Protein AF-A0A855XBL1-F1 (afdb_monomer)

Secondary structure (DSSP, 8-state):
--HHHHHHHHHHTT-HHHHHHHHHTTS-TTTEEEEEEEEEEE-SPPP--TTSPPPPTTEEEEEPPGGGHHHHHHHHT--HHHHHHHHHTT-EEEEEEETTEEEEEEEEEES-EEEGGGTEEE---TTSEEEEEEEE-GGGTTSSHHHHHHHHHHHHHHHTT---EEEEEETT-HHHHHHHHHTT-EEEEEEEEEEETTEEEEEEEETTT--EEEEEESS--SSS-B-

Mean predicted aligned error: 6.12 Å

pLDDT: mean 91.47, std 10.13, range [53.94, 98.69]

Organism: NCBI:txid2072418

Foldseek 3Di:
DDLVVVLVVCVVVVVVVVNLVSVCVPDDVQAKDKFKKFKWKDQAQQDPDVPQDADDPPKDKDWDDLVCLVLVCVQLVHDSVVVVVCVVVVKIKIAIDHVNRGFKIKIKDAAWFQEVVQRDTRGHHRLEIEIDPIGGRPVCPPVCRVLNNVSVVRVVSVVVPRRMYMYMGTPPPVVVVVRSVVSVIDGFWMWIWIRHNQKIKIWIAGPVVRDIDIDIDNDRDPPGHYD

InterPro domains:
  IPR000182 GNAT domain [PF00583] (130-185)
  IPR016181 Acyl-CoA N-acyltransferase [SSF55729] (43-193)

Nearest PDB structures (foldseek):
  7wx6-assembly1_A  TM=7.551E-01  e=5.864E-08  Legionella pneumophila
  7wx7-assembly1_A  TM=7.544E-01  e=2.999E-07  Legionella pneumophila
  6wqc-assembly1_A  TM=6.214E-01  e=8.428E-08  Legionella hackeliae
  6wqb-assembly1_A  TM=6.098E-01  e=9.511E-08  Legionella hackeliae
  1sqh-assembly1_A  TM=6.865E-01  e=2.205E-06  Drosophila melanogaster

Solvent-accessible surface area (backbone atoms only — not comparable to full-atom values): 12582 Å² total; per-residue (Å²): 131,59,75,67,57,54,47,56,52,27,62,76,68,70,36,61,72,57,42,55,51,62,48,34,76,73,44,60,61,52,48,34,32,78,48,48,31,32,36,31,40,26,72,64,57,56,74,80,50,92,85,64,67,75,73,57,89,71,41,46,76,46,74,59,55,84,87,43,38,66,60,52,21,64,68,71,71,49,62,48,67,60,48,50,52,41,44,76,71,69,30,46,44,33,30,34,23,47,85,86,39,69,43,29,40,34,33,36,39,64,32,54,38,28,37,60,92,52,66,37,75,51,86,48,53,68,52,25,36,41,46,40,83,71,47,60,32,80,92,55,59,93,70,54,55,67,63,48,46,51,49,53,48,33,49,52,40,43,76,71,62,33,58,34,44,35,36,76,44,52,74,84,45,57,74,57,68,61,46,43,52,79,55,62,31,43,77,44,31,44,36,39,24,39,28,51,75,46,42,33,39,23,38,40,33,34,66,83,77,69,48,75,46,78,48,76,48,71,70,79,77,88,90,52,56,77,87

Sequence (227 aa):
MGALGRFISHVRQGRFDLIGKAISERVPWWLFHKGKAFIYVLNRPTSPDASTPPLPAPYHCRAATREEMPACSRITGLDVTEYHRRFEAGDVCYGVFANNRPVNINWVHSGSCYIRGMGYSLVSAAVDKYIYGIMTDPAERGKGLYKRCLVNLAHHFFAAGAERLIQMVEDGNTPVLNTLPQLGYVKTQEIRHVTVLGIKRTRATDLTTHVDSVRWFIKLPKDRFVI

Structure (mmCIF, N/CA/C/O backbone):
data_AF-A0A855XBL1-F1
#
_entry.id   AF-A0A855XBL1-F1
#
loop_
_atom_site.group_PDB
_atom_site.id
_atom_site.type_symbol
_atom_site.label_atom_id
_atom_site.label_alt_id
_atom_site.label_comp_id
_atom_site.label_asym_id
_atom_site.label_entity_id
_atom_site.label_seq_id
_atom_site.pdbx_PDB_ins_code
_atom_site.Cartn_x
_atom_site.Cartn_y
_atom_site.Cartn_z
_atom_site.occupancy
_atom_site.B_iso_or_equiv
_atom_site.auth_seq_id
_atom_site.auth_comp_id
_atom_site.auth_asym_id
_atom_site.auth_atom_id
_atom_site.pdbx_PDB_model_num
ATOM 1 N N . MET A 1 1 ? -21.437 -8.123 -24.909 1.00 53.94 1 MET A N 1
ATOM 2 C CA . MET A 1 1 ? -20.449 -8.137 -26.017 1.00 53.94 1 MET A CA 1
ATOM 3 C C . MET A 1 1 ? -19.244 -8.970 -25.592 1.00 53.94 1 MET A C 1
ATOM 5 O O . MET A 1 1 ? -18.621 -8.642 -24.587 1.00 53.94 1 MET A O 1
ATOM 9 N N . GLY A 1 2 ? -18.945 -10.072 -26.289 1.00 72.31 2 GLY A N 1
ATOM 10 C CA . GLY A 1 2 ? -17.800 -10.931 -25.957 1.00 72.31 2 GLY A CA 1
ATOM 11 C C . GLY A 1 2 ? -16.461 -10.205 -26.125 1.00 72.31 2 GLY A C 1
ATOM 12 O O . GLY A 1 2 ? -16.360 -9.218 -26.852 1.00 72.31 2 GLY A O 1
ATOM 13 N N . ALA A 1 3 ? -15.407 -10.678 -25.460 1.00 59.81 3 ALA A N 1
ATOM 14 C CA . ALA A 1 3 ? -14.107 -10.002 -25.484 1.00 59.81 3 ALA A CA 1
ATOM 15 C C . ALA A 1 3 ? -13.420 -9.986 -26.872 1.00 59.81 3 ALA A C 1
ATOM 17 O O . ALA A 1 3 ? -12.602 -9.106 -27.122 1.00 59.81 3 ALA A O 1
ATOM 18 N N . LEU A 1 4 ? -13.832 -10.845 -27.815 1.00 66.44 4 LEU A N 1
ATOM 19 C CA . LEU A 1 4 ? -13.449 -10.727 -29.231 1.00 66.44 4 LEU A CA 1
ATOM 20 C C . LEU A 1 4 ? -14.040 -9.464 -29.894 1.00 66.44 4 LEU A C 1
ATOM 22 O O . LEU A 1 4 ? -13.362 -8.786 -30.659 1.00 66.44 4 LEU A O 1
ATOM 26 N N . GLY A 1 5 ? -15.273 -9.088 -29.535 1.00 73.62 5 GLY A N 1
ATOM 27 C CA . GLY A 1 5 ? -15.922 -7.876 -30.046 1.00 73.62 5 GLY A CA 1
ATOM 28 C C . GLY A 1 5 ? -15.242 -6.591 -29.566 1.00 73.62 5 GLY A C 1
ATOM 29 O O . GLY A 1 5 ? -15.089 -5.648 -30.338 1.00 73.62 5 GLY A O 1
ATOM 30 N N . ARG A 1 6 ? -14.748 -6.576 -28.319 1.00 73.31 6 ARG A N 1
ATOM 31 C CA . ARG A 1 6 ? -13.960 -5.452 -27.779 1.00 73.31 6 ARG A CA 1
ATOM 32 C C . ARG A 1 6 ? -12.611 -5.307 -28.485 1.00 73.31 6 ARG A C 1
ATOM 34 O O . ARG A 1 6 ? -12.247 -4.199 -28.862 1.00 73.31 6 ARG A O 1
ATOM 41 N N . PHE A 1 7 ? -11.916 -6.418 -28.740 1.00 70.06 7 PHE A N 1
ATOM 42 C CA . PHE A 1 7 ? -10.659 -6.418 -29.494 1.00 70.06 7 PHE A CA 1
ATOM 43 C C . PHE A 1 7 ? -10.829 -5.814 -30.897 1.00 70.06 7 PHE A C 1
ATOM 45 O O . PHE A 1 7 ? -10.123 -4.872 -31.248 1.00 70.06 7 PHE A O 1
ATOM 52 N N . ILE A 1 8 ? -11.819 -6.286 -31.665 1.00 72.06 8 ILE A N 1
ATOM 53 C CA . ILE A 1 8 ? -12.091 -5.784 -33.024 1.00 72.06 8 ILE A CA 1
ATOM 54 C C . ILE A 1 8 ? -12.465 -4.294 -32.997 1.00 72.06 8 ILE A C 1
ATOM 56 O O . ILE A 1 8 ? -12.015 -3.525 -33.848 1.00 72.06 8 ILE A O 1
ATOM 60 N N . SER A 1 9 ? -13.239 -3.863 -31.996 1.00 75.94 9 SER A N 1
ATOM 61 C CA . SER A 1 9 ? -13.576 -2.449 -31.808 1.00 75.94 9 SER A CA 1
ATOM 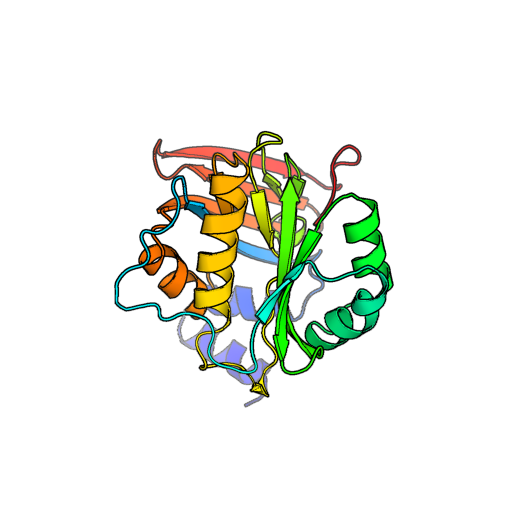62 C C . SER A 1 9 ? -12.340 -1.581 -31.555 1.00 75.94 9 SER A C 1
ATOM 64 O O . SER A 1 9 ? -12.256 -0.485 -32.103 1.00 75.94 9 SER A O 1
ATOM 66 N N . HIS A 1 10 ? -11.379 -2.041 -30.749 1.00 70.38 10 HIS A N 1
ATOM 67 C CA . HIS A 1 10 ? -10.162 -1.276 -30.455 1.00 70.38 10 HIS A CA 1
ATOM 68 C C . HIS A 1 10 ? -9.202 -1.210 -31.647 1.00 70.38 10 HIS A C 1
ATOM 70 O O . HIS A 1 10 ? -8.632 -0.147 -31.889 1.00 70.38 10 HIS A O 1
ATOM 76 N N . VAL A 1 11 ? -9.092 -2.289 -32.435 1.00 72.44 11 VAL A N 1
ATOM 77 C CA . VAL A 1 11 ? -8.340 -2.300 -33.708 1.00 72.44 11 VAL A CA 1
ATOM 78 C C . VAL A 1 11 ? -8.908 -1.266 -34.674 1.00 72.44 11 VAL A C 1
ATOM 80 O O . VAL A 1 11 ? -8.166 -0.436 -35.190 1.00 72.44 11 VAL A O 1
ATOM 83 N N . ARG A 1 12 ? -10.233 -1.255 -34.866 1.00 77.12 12 ARG A N 1
ATOM 84 C CA . ARG A 1 12 ? -10.901 -0.296 -35.762 1.00 77.12 12 ARG A CA 1
ATOM 85 C C . ARG A 1 12 ? -10.758 1.162 -35.320 1.00 77.12 12 ARG A C 1
ATOM 87 O O . ARG A 1 12 ? -10.811 2.048 -36.160 1.00 77.12 12 ARG A O 1
ATOM 94 N N . GLN A 1 13 ? -10.574 1.409 -34.025 1.00 81.19 13 GLN A N 1
ATOM 95 C CA . GLN A 1 13 ? -10.406 2.750 -33.455 1.00 81.19 13 GLN A CA 1
ATOM 96 C C . GLN A 1 13 ? -8.933 3.183 -33.337 1.00 81.19 13 GLN A C 1
ATOM 98 O O . GLN A 1 13 ? -8.666 4.237 -32.766 1.00 81.19 13 GLN A O 1
ATOM 103 N N . GLY A 1 14 ? -7.969 2.373 -33.797 1.00 75.44 14 GLY A N 1
ATOM 104 C CA . GLY A 1 14 ? -6.538 2.675 -33.654 1.00 75.44 14 GLY A CA 1
ATOM 105 C C . GLY A 1 14 ? -6.043 2.702 -32.200 1.00 75.44 14 GLY A C 1
ATOM 106 O O . GLY A 1 14 ? -4.984 3.256 -31.911 1.00 75.44 14 GLY A O 1
ATOM 107 N N . ARG A 1 15 ? -6.791 2.105 -31.261 1.00 74.38 15 ARG A N 1
ATOM 108 C CA . ARG A 1 15 ? -6.481 2.094 -29.820 1.00 74.38 15 ARG A CA 1
ATOM 109 C C . ARG A 1 15 ? -5.588 0.912 -29.452 1.00 74.38 15 ARG A C 1
ATOM 111 O O . ARG A 1 15 ? -5.995 -0.013 -28.743 1.00 74.38 15 ARG A O 1
ATOM 118 N N . PHE A 1 16 ? -4.365 0.915 -29.981 1.00 72.62 16 PHE A N 1
ATOM 119 C CA . PHE A 1 16 ? -3.385 -0.161 -29.776 1.00 72.62 16 PHE A CA 1
ATOM 120 C C . PHE A 1 16 ? -2.970 -0.345 -28.308 1.00 72.62 16 PHE A C 1
ATOM 122 O O . PHE A 1 16 ? -2.616 -1.449 -27.892 1.00 72.62 16 PHE A O 1
ATOM 129 N N . ASP A 1 17 ? -3.090 0.706 -27.498 1.00 67.75 17 ASP A N 1
ATOM 130 C CA . ASP A 1 17 ? -2.927 0.671 -26.045 1.00 67.75 17 ASP A CA 1
ATOM 131 C C . ASP A 1 17 ? -3.927 -0.284 -25.368 1.00 67.75 17 ASP A C 1
ATOM 133 O O . ASP A 1 17 ? -3.546 -1.076 -24.500 1.00 67.75 17 ASP A O 1
ATOM 137 N N . LEU A 1 18 ? -5.189 -0.273 -25.810 1.00 67.81 18 LEU A N 1
ATOM 138 C CA . LEU A 1 18 ? -6.239 -1.140 -25.271 1.00 67.81 18 LEU A CA 1
ATOM 139 C C . LEU A 1 18 ? -6.144 -2.582 -25.771 1.00 67.81 18 LEU A C 1
ATOM 141 O O . LEU A 1 18 ? -6.507 -3.509 -25.045 1.00 67.81 18 LEU A O 1
ATOM 145 N N . ILE A 1 19 ? -5.621 -2.786 -26.981 1.00 68.62 19 ILE A N 1
ATOM 146 C CA . ILE A 1 19 ? -5.347 -4.124 -27.520 1.00 68.62 19 ILE A CA 1
ATOM 147 C C . ILE A 1 19 ? -4.299 -4.838 -26.665 1.00 68.62 19 ILE A C 1
ATOM 149 O O . ILE A 1 19 ? -4.513 -5.982 -26.259 1.00 68.62 19 ILE A O 1
ATOM 153 N N . GLY A 1 20 ? -3.200 -4.150 -26.340 1.00 66.50 20 GLY A N 1
ATOM 154 C CA . GLY A 1 20 ? -2.157 -4.698 -25.473 1.00 66.50 20 GLY A CA 1
ATOM 155 C C . GLY A 1 20 ? -2.699 -5.101 -24.101 1.00 66.50 20 GLY A C 1
ATOM 156 O O . GLY A 1 20 ? -2.377 -6.181 -23.607 1.00 66.50 20 GLY A O 1
ATOM 157 N N . LYS A 1 21 ? -3.592 -4.283 -23.527 1.00 67.94 21 LYS A N 1
ATOM 158 C CA . LYS A 1 21 ? -4.259 -4.594 -22.256 1.00 67.94 21 LYS A CA 1
ATOM 159 C C . LYS A 1 21 ? -5.137 -5.848 -22.362 1.00 67.94 21 LYS A C 1
ATOM 161 O O . LYS A 1 21 ? -4.955 -6.780 -21.584 1.00 67.94 21 LYS A O 1
ATOM 166 N N . ALA A 1 22 ? -6.017 -5.917 -23.363 1.00 67.94 22 ALA A N 1
ATOM 167 C CA . ALA A 1 22 ? -6.930 -7.049 -23.556 1.00 67.94 22 ALA A CA 1
ATOM 168 C C . ALA A 1 22 ? -6.206 -8.380 -23.836 1.00 67.94 22 ALA A C 1
ATOM 170 O O . ALA A 1 22 ? -6.685 -9.440 -23.430 1.00 67.94 22 ALA A O 1
ATOM 171 N N . ILE A 1 23 ? -5.057 -8.340 -24.520 1.00 71.00 23 ILE A N 1
ATOM 172 C CA . ILE A 1 23 ? -4.192 -9.515 -24.688 1.00 71.00 23 ILE A CA 1
ATOM 173 C C . ILE A 1 23 ? -3.573 -9.891 -23.338 1.00 71.00 23 ILE A C 1
ATOM 175 O O . ILE A 1 23 ? -3.708 -11.039 -22.928 1.00 71.00 23 ILE A O 1
ATOM 179 N N . SER A 1 24 ? -2.971 -8.938 -22.615 1.00 66.06 24 SER A N 1
ATOM 180 C CA . SER A 1 24 ? -2.301 -9.204 -21.329 1.00 66.06 24 SER A CA 1
ATOM 181 C C . SER A 1 24 ? -3.210 -9.803 -20.247 1.00 66.06 24 SER A C 1
ATOM 183 O O . SER A 1 24 ? -2.727 -10.518 -19.380 1.00 66.06 24 SER A O 1
ATOM 185 N N . GLU A 1 25 ? -4.524 -9.569 -20.317 1.00 71.69 25 GLU A N 1
ATOM 186 C CA . GLU A 1 25 ? -5.516 -10.175 -19.414 1.00 71.69 25 GLU A CA 1
ATOM 187 C C . GLU A 1 25 ? -5.794 -11.661 -19.719 1.00 71.69 25 GLU A C 1
ATOM 189 O O . GLU A 1 25 ? -6.386 -12.362 -18.900 1.00 71.69 25 GLU A O 1
ATOM 194 N N . ARG A 1 26 ? -5.410 -12.149 -20.905 1.00 76.56 26 ARG A N 1
ATOM 195 C CA . ARG A 1 26 ? -5.735 -13.497 -21.407 1.00 76.56 26 ARG A CA 1
ATOM 196 C C . ARG A 1 26 ? -4.533 -14.408 -21.571 1.00 76.56 26 ARG A C 1
ATOM 198 O O . ARG A 1 26 ? -4.702 -15.624 -21.611 1.00 76.56 26 ARG A O 1
ATOM 205 N N . VAL A 1 27 ? -3.341 -13.842 -21.715 1.00 77.38 27 VAL A N 1
ATOM 206 C CA . VAL A 1 27 ? -2.108 -14.626 -21.703 1.00 77.38 27 VAL A CA 1
ATOM 207 C C . VAL A 1 27 ? -1.575 -14.744 -20.282 1.00 77.38 27 VAL A C 1
ATOM 209 O O . VAL A 1 27 ? -1.788 -13.850 -19.463 1.00 77.38 27 VAL A O 1
ATOM 212 N N . PRO A 1 28 ? -0.864 -15.840 -19.970 1.00 79.06 28 PRO A N 1
ATOM 213 C CA . PRO A 1 28 ? -0.174 -15.954 -18.700 1.00 79.06 28 PRO A CA 1
ATOM 214 C C . PRO A 1 28 ? 0.686 -14.715 -18.440 1.00 79.06 28 PRO A C 1
ATOM 216 O O . PRO A 1 28 ? 1.392 -14.245 -19.332 1.00 79.06 28 PRO A O 1
ATOM 219 N N . TRP A 1 29 ? 0.667 -14.218 -17.204 1.00 73.94 29 TRP A N 1
ATOM 220 C CA . TRP A 1 29 ? 1.394 -13.009 -16.796 1.00 73.94 29 TRP A CA 1
ATOM 221 C C . TRP A 1 29 ? 2.902 -13.055 -17.114 1.00 73.94 29 TRP A C 1
ATOM 223 O O . TRP A 1 29 ? 3.534 -12.016 -17.283 1.00 73.94 29 TRP A O 1
ATOM 233 N N . TRP A 1 30 ? 3.483 -14.257 -17.216 1.00 76.19 30 TRP A N 1
ATOM 234 C CA . TRP A 1 30 ? 4.881 -14.459 -17.595 1.00 76.19 30 TRP A CA 1
ATOM 235 C C . TRP A 1 30 ? 5.151 -14.213 -19.086 1.00 76.19 30 TRP A C 1
ATOM 237 O O . TRP A 1 30 ? 6.294 -13.948 -19.451 1.00 76.19 30 TRP A O 1
ATOM 247 N N . LEU A 1 31 ? 4.136 -14.296 -19.950 1.00 85.50 31 LEU A N 1
ATOM 248 C CA . LEU A 1 31 ? 4.291 -14.136 -21.393 1.00 85.50 31 LEU A CA 1
ATOM 249 C C . LEU A 1 31 ? 4.277 -12.655 -21.779 1.00 85.50 31 LEU A C 1
ATOM 251 O O . LEU A 1 31 ? 5.225 -12.187 -22.404 1.00 85.50 31 LEU A O 1
ATOM 255 N N . PHE A 1 32 ? 3.236 -11.926 -21.363 1.00 87.00 32 PHE A N 1
ATOM 256 C CA . PHE A 1 32 ? 3.113 -10.484 -21.566 1.00 87.00 32 PHE A CA 1
ATOM 257 C C . PHE A 1 32 ? 2.379 -9.833 -20.399 1.00 87.00 32 PHE A C 1
ATOM 259 O O . PHE A 1 32 ? 1.196 -10.082 -20.179 1.00 87.00 32 PHE A O 1
ATOM 266 N N . HIS A 1 33 ? 3.062 -8.939 -19.693 1.00 88.50 33 HIS A N 1
ATOM 267 C CA . HIS A 1 33 ? 2.444 -8.105 -18.667 1.00 88.50 33 HIS A CA 1
ATOM 268 C C . HIS A 1 33 ? 2.993 -6.685 -18.760 1.00 88.50 33 HIS A C 1
ATOM 270 O O . HIS A 1 33 ? 4.182 -6.486 -18.999 1.00 88.50 33 HIS A O 1
ATOM 276 N N . LYS A 1 34 ? 2.126 -5.689 -18.582 1.00 92.12 34 LYS A N 1
ATOM 277 C CA . LYS A 1 34 ? 2.501 -4.278 -18.518 1.00 92.12 34 LYS A CA 1
ATOM 278 C C . LYS A 1 34 ? 1.758 -3.643 -17.353 1.00 92.12 34 LYS A C 1
ATOM 280 O O . LYS A 1 34 ? 0.532 -3.646 -17.345 1.00 92.12 34 LYS A O 1
ATOM 285 N N . GLY A 1 35 ? 2.507 -3.091 -16.410 1.00 93.69 35 GLY A N 1
ATOM 286 C CA . GLY A 1 35 ? 1.985 -2.422 -15.226 1.00 93.69 35 GLY A CA 1
ATOM 287 C C . GLY A 1 35 ? 2.518 -1.001 -15.119 1.00 93.69 35 GLY A C 1
ATOM 288 O O . GLY A 1 35 ? 3.634 -0.697 -15.559 1.00 93.69 35 GLY A O 1
ATOM 289 N N . LYS A 1 36 ? 1.723 -0.124 -14.514 1.00 97.38 36 LYS A N 1
ATOM 290 C CA . LYS A 1 36 ? 2.146 1.210 -14.107 1.00 97.38 36 LYS A CA 1
ATOM 291 C C . LYS A 1 36 ? 1.638 1.468 -12.694 1.00 97.38 36 LYS A C 1
ATOM 293 O O . LYS A 1 36 ? 0.475 1.227 -12.397 1.00 97.38 36 LYS A O 1
ATOM 298 N N . ALA A 1 37 ? 2.515 1.965 -11.836 1.00 98.25 37 ALA A N 1
ATOM 299 C CA . ALA A 1 37 ? 2.182 2.328 -10.470 1.00 98.25 37 ALA A CA 1
ATOM 300 C C . ALA A 1 37 ? 2.897 3.614 -10.065 1.00 98.25 37 ALA A C 1
ATOM 302 O O . ALA A 1 37 ? 3.809 4.087 -10.745 1.00 98.25 37 ALA A O 1
ATOM 303 N N . PHE A 1 38 ? 2.483 4.172 -8.940 1.00 98.56 38 PHE A N 1
ATOM 304 C CA . PHE A 1 38 ? 3.060 5.370 -8.360 1.00 98.56 38 PHE A CA 1
ATOM 305 C C . PHE A 1 38 ? 3.431 5.111 -6.908 1.00 98.56 38 PHE A C 1
ATOM 307 O O . PHE A 1 38 ? 2.673 4.453 -6.194 1.00 98.56 38 PHE A O 1
ATOM 314 N N . ILE A 1 39 ?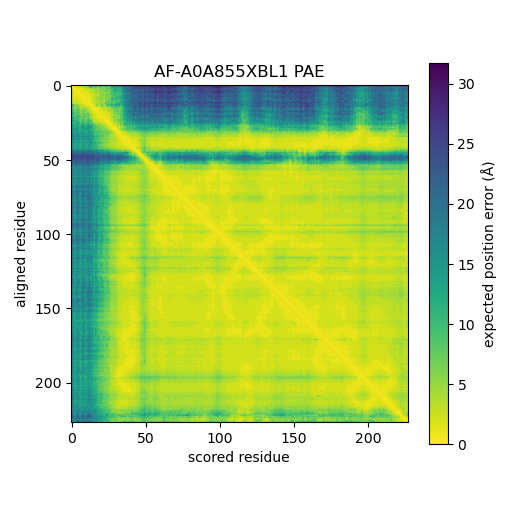 4.565 5.654 -6.473 1.00 98.50 39 ILE A N 1
ATOM 315 C CA . ILE A 1 39 ? 4.905 5.728 -5.053 1.00 98.50 39 ILE A CA 1
ATOM 316 C C . ILE A 1 39 ? 4.395 7.052 -4.503 1.00 98.50 39 ILE A C 1
ATOM 318 O O . ILE A 1 39 ? 4.674 8.121 -5.050 1.00 98.50 39 ILE A O 1
ATOM 322 N N . TYR A 1 40 ? 3.651 6.952 -3.413 1.00 98.50 40 TYR A N 1
ATOM 323 C CA . TYR A 1 40 ? 3.175 8.060 -2.611 1.00 98.50 40 TYR A CA 1
ATOM 324 C C . TYR A 1 40 ? 3.857 8.021 -1.253 1.00 98.50 40 TYR A C 1
ATOM 326 O O . TYR A 1 40 ? 3.954 6.957 -0.640 1.00 98.50 40 TYR A O 1
ATOM 334 N N . VAL A 1 41 ? 4.295 9.184 -0.782 1.00 98.38 41 VAL A N 1
ATOM 335 C CA . VAL A 1 41 ? 4.984 9.340 0.498 1.00 98.38 41 VAL A CA 1
ATOM 336 C C . VAL A 1 41 ? 4.295 10.417 1.322 1.00 98.38 41 VAL A C 1
ATOM 338 O O . VAL A 1 41 ? 4.011 11.506 0.825 1.00 98.38 41 VAL A O 1
ATOM 341 N N . LEU A 1 42 ? 4.048 10.113 2.588 1.00 97.75 42 LEU A N 1
ATOM 342 C CA . LEU A 1 42 ? 3.629 11.064 3.607 1.00 97.75 42 LEU A CA 1
ATOM 343 C C . LEU A 1 42 ? 4.779 11.204 4.611 1.00 97.75 42 LEU A C 1
ATOM 345 O O . LEU A 1 42 ? 5.200 10.200 5.174 1.00 97.75 42 LEU A O 1
ATOM 349 N N . ASN A 1 43 ? 5.280 12.426 4.818 1.00 97.31 43 ASN A N 1
ATOM 350 C CA . ASN A 1 43 ? 6.446 12.715 5.680 1.00 97.31 43 ASN A CA 1
ATOM 351 C C . ASN A 1 43 ? 6.075 13.342 7.035 1.00 97.31 43 ASN A C 1
ATOM 353 O O . ASN A 1 43 ? 6.938 13.683 7.833 1.00 97.31 43 ASN A O 1
ATOM 357 N N . ARG A 1 44 ? 4.788 13.594 7.267 1.00 93.88 44 ARG A N 1
ATOM 358 C CA . ARG A 1 44 ? 4.271 14.159 8.514 1.00 93.88 44 ARG A CA 1
ATOM 359 C C . ARG A 1 44 ? 2.856 13.651 8.735 1.00 93.88 44 ARG A C 1
ATOM 361 O O . ARG A 1 44 ? 2.183 13.372 7.739 1.00 93.88 44 ARG A O 1
ATOM 368 N N . PRO A 1 45 ? 2.375 13.553 9.983 1.00 88.06 45 PRO A N 1
ATOM 369 C CA . PRO A 1 45 ? 0.989 13.187 10.214 1.00 88.06 45 PRO A CA 1
ATOM 370 C C . PRO A 1 45 ? 0.086 14.154 9.452 1.00 88.06 45 PRO A C 1
ATOM 372 O O . PRO A 1 45 ? 0.338 15.362 9.404 1.00 88.06 45 PRO A O 1
ATOM 375 N N . THR A 1 46 ? -0.954 13.612 8.824 1.00 79.38 46 THR A N 1
ATOM 376 C CA . THR A 1 46 ? -2.012 14.438 8.254 1.00 79.38 46 THR A CA 1
ATOM 377 C C . THR A 1 46 ? -2.555 15.286 9.400 1.00 79.38 46 THR A C 1
ATOM 379 O O . THR A 1 46 ? -2.925 14.743 10.438 1.00 79.38 46 THR A O 1
ATOM 382 N N . SER A 1 47 ? -2.554 16.615 9.259 1.00 72.25 47 SER A N 1
ATOM 383 C CA . SER A 1 47 ? -3.315 17.434 10.201 1.00 72.25 47 SER A CA 1
ATOM 384 C C . SER A 1 47 ? -4.755 16.936 10.105 1.00 72.25 47 SER A C 1
ATOM 386 O O . SER A 1 47 ? -5.229 16.794 8.971 1.00 72.25 47 SER A O 1
ATOM 388 N N . PRO A 1 48 ? -5.419 16.574 11.217 1.00 63.66 48 PRO A N 1
ATOM 389 C CA . PRO A 1 48 ? -6.822 16.227 11.173 1.00 63.66 48 PRO A CA 1
ATOM 390 C C . PRO A 1 48 ? -7.536 17.488 10.716 1.00 63.66 48 PRO A C 1
ATOM 392 O O . PRO A 1 48 ? -7.828 18.385 11.501 1.00 63.66 48 PRO A O 1
ATOM 395 N N . ASP A 1 49 ? -7.735 17.592 9.409 1.00 60.47 49 ASP A N 1
ATOM 396 C CA . ASP A 1 49 ? -8.584 18.614 8.856 1.00 60.47 49 ASP A CA 1
ATOM 397 C C . ASP A 1 49 ? -9.932 18.443 9.556 1.00 60.47 49 ASP A C 1
ATOM 399 O O . ASP A 1 49 ? -10.379 17.304 9.764 1.00 60.47 49 ASP A O 1
ATOM 403 N N . ALA A 1 50 ? -10.576 19.546 9.939 1.00 54.59 50 ALA A N 1
ATOM 404 C CA . ALA A 1 50 ? -11.854 19.513 10.655 1.00 54.59 50 ALA A CA 1
ATOM 405 C C . ALA A 1 50 ? -12.910 18.651 9.918 1.00 54.59 50 ALA A C 1
ATOM 407 O O . ALA A 1 50 ? -13.891 18.198 10.504 1.00 54.59 50 ALA A O 1
ATOM 408 N N . SER A 1 51 ? -12.668 18.376 8.632 1.00 63.38 51 SER A N 1
ATOM 409 C CA . SER A 1 51 ? -13.445 17.533 7.731 1.00 63.38 51 SER A CA 1
ATOM 410 C C . SER A 1 51 ? -13.307 16.009 7.900 1.00 63.38 51 SER A C 1
ATOM 412 O O . SER A 1 51 ? -14.112 15.287 7.303 1.00 63.38 51 SER A O 1
ATOM 414 N N . THR A 1 52 ? -12.339 15.468 8.656 1.00 72.62 52 THR A N 1
ATOM 415 C CA . THR A 1 52 ? -12.219 14.004 8.857 1.00 72.62 52 THR A CA 1
ATOM 416 C C . THR A 1 52 ? -12.634 13.603 10.273 1.00 72.62 52 THR A C 1
ATOM 418 O O . THR A 1 52 ? -11.780 13.465 11.147 1.00 72.62 52 THR A O 1
ATOM 421 N N . PRO A 1 53 ? -13.940 13.383 10.522 1.00 76.56 53 PRO A N 1
ATOM 422 C CA . PRO A 1 53 ? -14.398 12.994 11.843 1.00 76.56 53 PRO A CA 1
ATOM 423 C C . PRO A 1 53 ? -13.839 11.620 12.248 1.00 76.56 53 PRO A C 1
ATOM 425 O O . PRO A 1 53 ? -13.540 10.786 11.377 1.00 76.56 53 PRO A O 1
ATOM 428 N N . PRO A 1 54 ? -13.746 11.343 13.562 1.00 87.31 54 PRO A N 1
ATOM 429 C CA . PRO A 1 54 ? -13.327 10.040 14.075 1.00 87.31 54 PRO A CA 1
ATOM 430 C C . PRO A 1 54 ? -14.202 8.922 13.503 1.00 87.31 54 PRO A C 1
ATOM 432 O O . PRO A 1 54 ? -15.313 9.170 13.033 1.00 87.31 54 PRO A O 1
ATOM 435 N N . LEU A 1 55 ? -13.710 7.681 13.501 1.00 91.62 55 LEU A N 1
ATOM 436 C CA . LEU A 1 55 ? -14.524 6.535 13.080 1.00 91.62 55 LEU A CA 1
ATOM 437 C C . LEU A 1 55 ? -15.836 6.515 13.890 1.00 91.62 55 LEU A C 1
ATOM 439 O O . LEU A 1 55 ? -15.774 6.562 15.117 1.00 91.62 55 LEU A O 1
ATOM 443 N N . PRO A 1 56 ? -17.014 6.498 13.237 1.00 92.44 56 PRO A N 1
ATOM 444 C CA . PRO A 1 56 ? -18.272 6.463 13.969 1.00 92.44 56 PRO A CA 1
ATOM 445 C C . PRO A 1 56 ? -18.437 5.098 14.644 1.00 92.44 56 PRO A C 1
ATOM 447 O O . PRO A 1 56 ? -17.885 4.103 14.179 1.00 92.44 56 PRO A O 1
ATOM 450 N N . ALA A 1 57 ? -19.235 5.013 15.706 1.00 93.56 57 ALA A N 1
ATOM 451 C CA . ALA A 1 57 ? -19.633 3.710 16.234 1.00 93.56 57 ALA A CA 1
ATOM 452 C C . ALA A 1 57 ? -20.376 2.896 15.144 1.00 93.56 57 ALA A C 1
ATOM 454 O O . ALA A 1 57 ? -21.100 3.488 14.337 1.00 93.56 57 ALA A O 1
ATOM 455 N N . PRO A 1 58 ? -20.209 1.559 15.080 1.00 95.69 58 PRO A N 1
ATOM 456 C CA . PRO A 1 58 ? -19.431 0.692 15.977 1.00 95.69 58 PRO A CA 1
ATOM 457 C C . PRO A 1 58 ? -17.977 0.443 15.510 1.00 95.69 58 PRO A C 1
ATOM 459 O O . PRO A 1 58 ? -17.365 -0.558 15.890 1.00 95.69 58 PRO A O 1
ATOM 462 N N . TYR A 1 59 ? -17.429 1.296 14.640 1.00 97.88 59 TYR A N 1
ATOM 463 C CA . TYR A 1 59 ? -16.131 1.066 14.010 1.00 97.88 59 TYR A CA 1
ATOM 464 C C . TYR A 1 59 ? -14.963 1.469 14.915 1.00 97.88 59 TYR A C 1
ATOM 466 O O . TYR A 1 59 ? -14.938 2.567 15.463 1.00 97.88 59 TYR A O 1
ATOM 474 N N . HIS A 1 60 ? -13.940 0.621 14.992 1.00 96.62 60 HIS A N 1
ATOM 475 C CA . HIS A 1 60 ? -12.681 0.927 15.674 1.00 96.62 60 HIS A CA 1
ATOM 476 C C . HIS A 1 60 ? -11.480 0.495 14.832 1.00 96.62 60 HIS A C 1
ATOM 478 O O . HIS A 1 60 ? -11.549 -0.495 14.107 1.00 96.62 60 HIS A O 1
ATOM 484 N N . CYS A 1 61 ? -10.381 1.247 14.908 1.00 97.06 61 CYS A N 1
ATOM 485 C CA . CYS A 1 61 ? -9.143 0.951 14.191 1.00 97.06 61 CYS A CA 1
ATOM 486 C C . CYS A 1 61 ? -8.111 0.360 15.151 1.00 97.06 61 CYS A C 1
ATOM 488 O O . CYS A 1 61 ? -7.828 0.975 16.176 1.00 97.06 61 CYS A O 1
ATOM 490 N N . ARG A 1 62 ? -7.540 -0.801 14.822 1.00 97.56 62 ARG A N 1
ATOM 491 C CA . ARG A 1 62 ? -6.489 -1.451 15.625 1.00 97.56 62 ARG A CA 1
ATOM 492 C C . ARG A 1 62 ? -5.683 -2.453 14.804 1.00 97.56 62 ARG A C 1
ATOM 494 O O . ARG A 1 62 ? -6.067 -2.795 13.686 1.00 97.56 62 ARG A O 1
ATOM 501 N N . ALA A 1 63 ? -4.585 -2.936 15.377 1.00 98.19 63 ALA A N 1
ATOM 502 C CA . ALA A 1 63 ? -3.906 -4.119 14.869 1.00 98.19 63 ALA A CA 1
ATOM 503 C C . ALA A 1 63 ? -4.802 -5.361 15.036 1.00 98.19 63 ALA A C 1
ATOM 505 O O . ALA A 1 63 ? -5.520 -5.501 16.034 1.00 98.19 63 ALA A O 1
ATOM 506 N N . ALA A 1 64 ? -4.771 -6.235 14.037 1.00 98.00 64 ALA A N 1
ATOM 507 C CA . ALA A 1 64 ? -5.371 -7.556 14.081 1.00 98.00 64 ALA A CA 1
ATOM 508 C C . ALA A 1 64 ? -4.449 -8.517 14.841 1.00 98.00 64 ALA A C 1
ATOM 510 O O . ALA A 1 64 ? -3.226 -8.473 14.672 1.00 98.00 64 ALA A O 1
ATOM 511 N N . THR A 1 65 ? -5.026 -9.399 15.652 1.00 97.62 65 THR A N 1
ATOM 512 C CA . THR A 1 65 ? -4.272 -10.464 16.325 1.00 97.62 65 THR A CA 1
ATOM 513 C C . THR A 1 65 ? -4.067 -11.658 15.394 1.00 97.62 65 THR A C 1
ATOM 515 O O . THR A 1 65 ? -4.708 -11.776 14.345 1.00 97.62 65 THR A O 1
ATOM 518 N N . ARG A 1 66 ? -3.177 -12.583 15.767 1.00 96.69 66 ARG A N 1
ATOM 519 C CA . ARG A 1 66 ? -2.908 -13.787 14.966 1.00 96.69 66 ARG A CA 1
ATOM 520 C C . ARG A 1 66 ? -4.170 -14.636 14.770 1.00 96.69 66 ARG A C 1
ATOM 522 O O . ARG A 1 66 ? -4.372 -15.192 13.691 1.00 96.69 66 ARG A O 1
ATOM 529 N N . GLU A 1 67 ? -5.029 -14.695 15.782 1.00 97.38 67 GLU A N 1
ATOM 530 C CA . GLU A 1 67 ? -6.290 -15.445 15.796 1.00 97.38 67 GLU A CA 1
ATOM 531 C C . GLU A 1 67 ? -7.333 -14.845 14.840 1.00 97.38 67 GLU A C 1
ATOM 533 O O . GLU A 1 67 ? -8.239 -15.542 14.384 1.00 97.38 67 GLU A O 1
ATOM 538 N N . GLU A 1 68 ? -7.195 -13.565 14.488 1.00 97.38 68 GLU A N 1
ATOM 539 C CA . GLU A 1 68 ? -8.114 -12.851 13.597 1.00 97.38 68 GLU A CA 1
ATOM 540 C C . GLU A 1 68 ? -7.740 -12.981 12.113 1.00 97.38 68 GLU A C 1
ATOM 542 O O . GLU A 1 68 ? -8.551 -12.654 11.240 1.00 97.38 68 GLU A O 1
ATOM 547 N N . MET A 1 69 ? -6.553 -13.514 11.798 1.00 96.88 69 MET A N 1
ATOM 548 C CA . MET A 1 69 ? -6.068 -13.677 10.420 1.00 96.88 69 MET A CA 1
ATOM 549 C C . MET A 1 69 ? -7.039 -14.446 9.508 1.00 96.88 69 MET A C 1
ATOM 551 O O . MET A 1 69 ? -7.259 -13.979 8.387 1.00 96.88 69 MET A O 1
ATOM 555 N N . PRO A 1 70 ? -7.703 -15.540 9.946 1.00 97.62 70 PRO A N 1
ATOM 556 C CA . PRO A 1 70 ? -8.718 -16.207 9.129 1.00 97.62 70 PRO A CA 1
ATOM 557 C C . PRO A 1 70 ? -9.920 -15.314 8.790 1.00 97.62 70 PRO A C 1
ATOM 559 O O . PRO A 1 70 ? -10.546 -15.486 7.747 1.00 97.62 70 PRO A O 1
ATOM 562 N N . ALA A 1 71 ? -10.286 -14.365 9.658 1.00 97.25 71 ALA A N 1
ATOM 563 C CA . ALA A 1 71 ? -11.357 -13.415 9.367 1.00 97.25 71 ALA A CA 1
ATOM 564 C C . ALA A 1 71 ? -10.899 -12.336 8.384 1.00 97.25 71 ALA A C 1
ATOM 566 O O . ALA A 1 71 ? -11.645 -11.986 7.469 1.00 97.25 71 ALA A O 1
ATOM 567 N N . CYS A 1 72 ? -9.668 -11.847 8.533 1.00 97.19 72 CYS A N 1
ATOM 568 C CA . CYS A 1 72 ? -9.088 -10.874 7.615 1.00 97.19 72 CYS A CA 1
ATOM 569 C C . CYS A 1 72 ? -8.855 -11.458 6.209 1.00 97.19 72 CYS A C 1
ATOM 571 O O . CYS A 1 72 ? -9.080 -10.752 5.223 1.00 97.19 72 CYS A O 1
ATOM 573 N N . SER A 1 73 ? -8.447 -12.728 6.094 1.00 96.69 73 SER A N 1
ATOM 574 C CA . SER A 1 73 ? -8.198 -13.382 4.800 1.00 96.69 73 SER A CA 1
ATOM 575 C C . SER A 1 73 ? -9.472 -13.538 3.966 1.00 96.69 73 SER A C 1
ATOM 577 O O . SER A 1 73 ? -9.451 -13.327 2.753 1.00 96.69 73 SER A O 1
ATOM 579 N N . ARG A 1 74 ? -10.624 -13.774 4.612 1.00 96.44 74 ARG A N 1
ATOM 580 C CA . ARG A 1 74 ? -11.931 -13.834 3.935 1.00 96.44 74 ARG A CA 1
ATOM 581 C C . ARG A 1 74 ? -12.300 -12.542 3.201 1.00 96.44 74 ARG A C 1
ATOM 583 O O . ARG A 1 74 ? -12.965 -12.616 2.175 1.00 96.44 74 ARG A O 1
ATOM 590 N N . ILE A 1 75 ? -11.861 -11.375 3.682 1.00 94.69 75 ILE A N 1
ATOM 591 C CA . ILE A 1 75 ? -12.151 -10.083 3.030 1.00 94.69 75 ILE A CA 1
ATOM 592 C C . ILE A 1 75 ? -11.405 -9.962 1.697 1.00 94.69 75 ILE A C 1
ATOM 594 O O . ILE A 1 75 ? -11.930 -9.397 0.739 1.00 94.69 75 ILE A O 1
ATOM 598 N N . THR A 1 76 ? -10.168 -10.460 1.633 1.00 92.38 76 THR A N 1
ATOM 599 C CA . THR A 1 76 ? -9.331 -10.367 0.427 1.00 92.38 76 THR A CA 1
ATOM 600 C C . THR A 1 76 ? -9.499 -11.550 -0.513 1.00 92.38 76 THR A C 1
ATOM 602 O O . THR A 1 76 ? -9.133 -11.436 -1.680 1.00 92.38 76 THR A O 1
ATOM 605 N N . GLY A 1 77 ? -10.028 -12.673 -0.019 1.00 92.50 77 GLY A N 1
ATOM 606 C CA . GLY A 1 77 ? -10.060 -13.939 -0.749 1.00 92.50 77 GLY A CA 1
ATOM 607 C C . GLY A 1 77 ? -8.677 -14.582 -0.900 1.00 92.50 77 GLY A C 1
ATOM 608 O O . GLY A 1 77 ? -8.519 -15.495 -1.706 1.00 92.50 7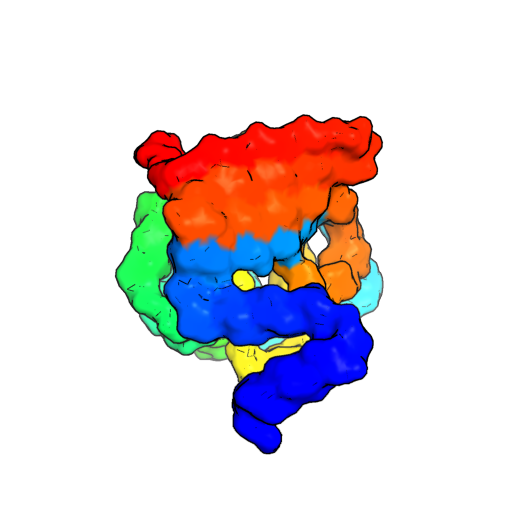7 GLY A O 1
ATOM 609 N N . LEU A 1 78 ? -7.672 -14.099 -0.164 1.00 92.75 78 LEU A N 1
ATOM 610 C CA . LEU A 1 78 ? -6.347 -14.710 -0.128 1.00 92.75 78 LEU A CA 1
ATOM 611 C C . LEU A 1 78 ? -6.337 -15.905 0.826 1.00 92.75 78 LEU A C 1
ATOM 613 O O . LEU A 1 78 ? -7.098 -15.965 1.792 1.00 92.75 78 LEU A O 1
ATOM 617 N N . ASP A 1 79 ? -5.418 -16.832 0.576 1.00 96.00 79 ASP A N 1
ATOM 618 C CA . ASP A 1 79 ? -5.185 -17.960 1.467 1.00 96.00 79 ASP A CA 1
ATOM 619 C C . ASP A 1 79 ? -4.696 -17.479 2.848 1.00 96.00 79 ASP A C 1
ATOM 621 O O . ASP A 1 79 ? -3.893 -16.547 2.957 1.00 96.00 79 ASP A O 1
ATOM 625 N N . VAL A 1 80 ? -5.180 -18.108 3.921 1.00 97.38 80 VAL A N 1
ATOM 626 C CA . VAL A 1 80 ? -4.793 -17.750 5.296 1.00 97.38 80 VAL A CA 1
ATOM 627 C C . VAL A 1 80 ? -3.302 -17.999 5.563 1.00 97.38 80 VAL A C 1
ATOM 629 O O . VAL A 1 80 ? -2.692 -17.286 6.360 1.00 97.38 80 VAL A O 1
ATOM 632 N N . THR A 1 81 ? -2.678 -18.943 4.854 1.00 97.00 81 THR A N 1
ATOM 633 C CA . THR A 1 81 ? -1.232 -19.192 4.940 1.00 97.00 81 THR A CA 1
ATOM 634 C C . THR A 1 81 ? -0.416 -17.976 4.501 1.00 97.00 81 THR A C 1
ATOM 636 O O . THR A 1 81 ? 0.615 -17.690 5.104 1.00 97.00 81 THR A O 1
ATOM 639 N N . GLU A 1 82 ? -0.899 -17.185 3.537 1.00 95.19 82 GLU A N 1
ATOM 640 C CA . GLU A 1 82 ? -0.247 -15.935 3.131 1.00 95.19 82 GLU A CA 1
ATOM 641 C C . GLU A 1 82 ? -0.334 -14.867 4.233 1.00 95.19 82 GLU A C 1
ATOM 643 O O . GLU A 1 82 ? 0.599 -14.084 4.408 1.00 95.19 82 GLU A O 1
ATOM 648 N N . TYR A 1 83 ? -1.418 -14.849 5.017 1.00 96.38 83 TYR A N 1
ATOM 649 C CA . TYR A 1 83 ? -1.548 -13.954 6.173 1.00 96.38 83 TYR A CA 1
ATOM 650 C C . TYR A 1 83 ? -0.581 -14.343 7.286 1.00 96.38 83 TYR A C 1
ATOM 652 O O . TYR A 1 83 ? 0.116 -13.481 7.822 1.00 96.38 83 TYR A O 1
ATOM 660 N N . HIS A 1 84 ? -0.496 -15.636 7.602 1.00 96.69 84 HIS A N 1
ATOM 661 C CA . HIS A 1 84 ? 0.466 -16.130 8.584 1.00 96.69 84 HIS A CA 1
ATOM 662 C C . HIS A 1 84 ? 1.905 -15.866 8.148 1.00 96.69 84 HIS A C 1
ATOM 664 O O . HIS A 1 84 ? 2.674 -15.341 8.945 1.00 96.69 84 HIS A O 1
ATOM 670 N N . ARG A 1 85 ? 2.239 -16.091 6.871 1.00 96.19 85 ARG A N 1
ATOM 671 C CA . ARG A 1 85 ? 3.567 -15.787 6.320 1.00 96.19 85 ARG A CA 1
ATOM 672 C C . ARG A 1 85 ? 3.963 -14.320 6.517 1.00 96.19 85 ARG A C 1
ATOM 674 O O . ARG A 1 85 ? 5.105 -14.040 6.867 1.00 96.19 85 ARG A O 1
ATOM 681 N N . ARG A 1 86 ? 3.047 -13.375 6.268 1.00 96.81 86 ARG A N 1
ATOM 682 C CA . ARG A 1 86 ? 3.302 -11.936 6.477 1.00 96.81 86 ARG A CA 1
ATOM 683 C C . ARG A 1 86 ? 3.498 -11.613 7.952 1.00 96.81 86 ARG A C 1
ATOM 685 O O . ARG A 1 86 ? 4.463 -10.945 8.302 1.00 96.81 86 ARG A O 1
ATOM 692 N N . PHE A 1 87 ? 2.621 -12.137 8.804 1.00 96.19 87 PHE A N 1
ATOM 693 C CA . PHE A 1 87 ? 2.707 -11.954 10.251 1.00 96.19 87 PHE A CA 1
ATOM 694 C C . PHE A 1 87 ? 4.032 -12.492 10.819 1.00 96.19 87 PHE A C 1
ATOM 696 O O . PHE A 1 87 ? 4.705 -11.814 11.588 1.00 96.19 87 PHE A O 1
ATOM 703 N N . GLU A 1 88 ? 4.449 -13.685 10.394 1.00 96.12 88 GLU A N 1
ATOM 704 C CA . GLU A 1 88 ? 5.714 -14.323 10.792 1.00 96.12 88 GLU A CA 1
ATOM 705 C C . GLU A 1 88 ? 6.948 -13.580 10.266 1.00 96.12 88 GLU A C 1
ATOM 707 O O . GLU A 1 88 ? 8.008 -13.634 10.883 1.00 96.12 88 GLU A O 1
ATOM 712 N N . ALA A 1 89 ? 6.811 -12.834 9.167 1.00 95.38 89 ALA A N 1
ATOM 713 C CA . ALA A 1 89 ? 7.852 -11.944 8.662 1.00 95.38 89 ALA A CA 1
ATOM 714 C C . ALA A 1 89 ? 7.942 -10.601 9.416 1.00 95.38 89 ALA A C 1
ATOM 716 O O . ALA A 1 89 ? 8.791 -9.776 9.081 1.00 95.38 89 ALA A O 1
ATOM 717 N N . GLY A 1 90 ? 7.093 -10.384 10.426 1.00 96.94 90 GLY A N 1
ATOM 718 C CA . GLY A 1 90 ? 7.068 -9.166 11.237 1.00 96.94 90 GLY A CA 1
ATOM 719 C C . GLY A 1 90 ? 6.157 -8.063 10.698 1.00 96.94 90 GLY A C 1
ATOM 720 O O . GLY A 1 90 ? 6.163 -6.956 11.240 1.00 96.94 90 GLY A O 1
ATOM 721 N N . ASP A 1 91 ? 5.363 -8.341 9.662 1.00 98.00 91 ASP A N 1
ATOM 722 C CA . ASP A 1 91 ? 4.375 -7.380 9.184 1.00 98.00 91 ASP A CA 1
ATOM 723 C C . ASP A 1 91 ? 3.170 -7.332 10.118 1.00 98.00 91 ASP A C 1
ATOM 725 O O . ASP A 1 91 ? 2.736 -8.338 10.683 1.00 98.00 91 ASP A O 1
ATOM 729 N N . VAL A 1 92 ? 2.574 -6.148 10.230 1.00 98.25 92 VAL A N 1
ATOM 730 C CA . VAL A 1 92 ? 1.406 -5.931 11.084 1.00 98.25 92 VAL A CA 1
ATOM 731 C C . VAL A 1 92 ? 0.191 -5.646 10.213 1.00 98.25 92 VAL A C 1
ATOM 733 O O . VAL A 1 92 ? 0.192 -4.716 9.404 1.00 98.25 92 VAL A O 1
ATOM 736 N N . CYS A 1 93 ? -0.867 -6.436 10.381 1.00 98.38 93 CYS A N 1
ATOM 737 C CA . CYS A 1 93 ? -2.154 -6.173 9.750 1.00 98.38 93 CYS A CA 1
ATOM 738 C C . CYS A 1 93 ? -2.958 -5.226 10.641 1.00 98.38 93 CYS A C 1
ATOM 740 O O . CYS A 1 93 ? -3.393 -5.610 11.721 1.00 98.38 93 CYS A O 1
ATOM 742 N N . TYR A 1 94 ? -3.189 -4.001 10.189 1.00 98.12 94 TYR A N 1
ATOM 743 C CA . TYR A 1 94 ? -4.126 -3.074 10.814 1.00 98.12 94 TYR A CA 1
ATOM 744 C C . TYR A 1 94 ? -5.472 -3.131 10.114 1.00 98.12 94 TYR A C 1
ATOM 746 O O . TYR A 1 94 ? -5.546 -3.346 8.906 1.00 98.12 94 TYR A O 1
ATOM 754 N N . GLY A 1 95 ? -6.550 -2.881 10.844 1.00 95.69 95 GLY A N 1
ATOM 755 C CA . GLY A 1 95 ? -7.871 -2.848 10.247 1.00 95.69 95 GLY A CA 1
ATOM 756 C C . GLY A 1 95 ? -8.860 -1.976 10.987 1.00 95.69 95 GLY A C 1
ATOM 757 O O . GLY A 1 95 ? -8.646 -1.576 12.131 1.00 95.69 95 GLY A O 1
ATOM 758 N N . VAL A 1 96 ? -9.965 -1.705 10.300 1.00 98.25 96 VAL A N 1
ATOM 759 C CA . VAL A 1 96 ? -11.194 -1.213 10.909 1.00 98.25 96 VAL A CA 1
ATOM 760 C C . VAL A 1 96 ? -12.088 -2.410 11.184 1.00 98.25 96 VAL A C 1
ATOM 762 O O . VAL A 1 96 ? -12.306 -3.239 10.298 1.00 98.25 96 VAL A O 1
ATOM 765 N N . PHE A 1 97 ? -12.623 -2.472 12.395 1.00 98.44 97 PHE A N 1
ATOM 766 C CA . PHE A 1 97 ? -13.471 -3.549 12.877 1.00 98.44 97 PHE A CA 1
ATOM 767 C C . PHE A 1 97 ? -14.835 -2.999 13.278 1.00 98.44 97 PHE A C 1
ATOM 769 O O . PHE A 1 97 ? -14.913 -1.982 13.963 1.00 98.44 97 PHE A O 1
ATOM 776 N N . ALA A 1 98 ? -15.899 -3.686 12.876 1.00 98.00 98 ALA A N 1
ATOM 777 C CA . ALA A 1 98 ? -17.266 -3.440 13.323 1.00 98.00 98 ALA A CA 1
ATOM 778 C C . ALA A 1 98 ? -17.720 -4.654 14.134 1.00 98.00 98 ALA A C 1
ATOM 780 O O . ALA A 1 98 ? -17.786 -5.755 13.589 1.00 98.00 98 ALA A O 1
ATOM 781 N N . ASN A 1 99 ? -18.001 -4.482 15.430 1.00 95.44 99 ASN A N 1
ATOM 782 C CA . ASN A 1 99 ? -18.366 -5.591 16.327 1.00 95.44 99 ASN A CA 1
ATOM 783 C C . ASN A 1 99 ? -17.373 -6.775 16.241 1.00 95.44 99 ASN A C 1
ATOM 785 O O . ASN A 1 99 ? -17.774 -7.918 16.044 1.00 95.44 99 ASN A O 1
ATOM 789 N N . ASN A 1 100 ? -16.067 -6.488 16.305 1.00 94.75 100 ASN A N 1
ATOM 790 C CA . ASN A 1 100 ? -14.956 -7.449 16.160 1.00 94.75 100 ASN A CA 1
ATOM 791 C C . ASN A 1 100 ? -14.837 -8.156 14.797 1.00 94.75 100 ASN A C 1
ATOM 793 O O . ASN A 1 100 ? -13.936 -8.968 14.606 1.00 94.75 100 ASN A O 1
ATOM 797 N N . ARG A 1 101 ? -15.671 -7.819 13.810 1.00 97.44 101 ARG A N 1
ATOM 798 C CA . ARG A 1 101 ? -15.509 -8.282 12.428 1.00 97.44 101 ARG A CA 1
ATOM 799 C C . ARG A 1 101 ? -14.639 -7.291 11.650 1.00 97.44 101 ARG A C 1
ATOM 801 O O . ARG A 1 101 ? -15.006 -6.115 11.594 1.00 97.44 101 ARG A O 1
ATOM 808 N N . PRO A 1 102 ? -13.534 -7.718 11.016 1.00 98.06 102 PRO A N 1
ATOM 809 C CA . PRO A 1 102 ? -12.764 -6.826 10.161 1.00 98.06 102 PRO A CA 1
ATOM 810 C C . PRO A 1 102 ? -13.613 -6.416 8.944 1.00 98.06 102 PRO A C 1
ATOM 812 O O . PRO A 1 102 ? -14.296 -7.242 8.340 1.00 98.06 102 PRO A O 1
ATOM 815 N N . VAL A 1 103 ? -13.592 -5.127 8.608 1.00 98.31 103 VAL A N 1
ATOM 816 C CA . VAL A 1 103 ? -14.329 -4.530 7.473 1.00 98.31 103 VAL A CA 1
ATOM 817 C C . VAL A 1 103 ? -13.422 -3.746 6.527 1.00 98.31 103 VAL A C 1
ATOM 819 O O . VAL A 1 103 ? -13.747 -3.535 5.360 1.00 98.31 103 VAL A O 1
ATOM 822 N N . ASN A 1 104 ? -12.255 -3.335 7.011 1.00 98.31 104 ASN A N 1
ATOM 823 C CA . ASN A 1 104 ? -11.163 -2.792 6.218 1.00 98.31 104 ASN A CA 1
ATOM 824 C C . ASN A 1 104 ? -9.853 -3.309 6.807 1.00 98.31 104 ASN A C 1
ATOM 826 O O . ASN A 1 104 ? -9.742 -3.394 8.027 1.00 98.31 104 ASN A O 1
ATOM 830 N N . ILE A 1 105 ? -8.881 -3.641 5.966 1.00 98.25 105 ILE A N 1
ATOM 831 C CA . ILE A 1 105 ? -7.555 -4.079 6.402 1.00 98.25 105 ILE A CA 1
ATOM 832 C C . ILE A 1 105 ? -6.457 -3.420 5.570 1.00 98.25 105 ILE A C 1
ATOM 834 O O . ILE A 1 105 ? -6.683 -3.054 4.415 1.00 98.25 105 ILE A O 1
ATOM 838 N N . ASN A 1 106 ? -5.278 -3.294 6.170 1.00 98.06 106 ASN A N 1
ATOM 839 C CA . ASN A 1 106 ? -4.071 -2.697 5.620 1.00 98.06 106 ASN A CA 1
ATOM 840 C C . ASN A 1 106 ? -2.884 -3.441 6.242 1.00 98.06 106 ASN A C 1
ATOM 842 O O . ASN A 1 106 ? -2.758 -3.494 7.465 1.00 98.06 106 ASN A O 1
ATOM 846 N N . TRP A 1 107 ? -2.007 -4.005 5.425 1.00 98.38 107 TRP A N 1
ATOM 847 C CA . TRP A 1 107 ? -0.740 -4.546 5.900 1.00 98.38 107 TRP A CA 1
ATOM 848 C C . TRP A 1 107 ? 0.306 -3.445 5.985 1.00 98.38 107 TRP A C 1
ATOM 850 O O . TRP A 1 107 ? 0.315 -2.530 5.159 1.00 98.38 107 TRP A O 1
ATOM 860 N N . VAL A 1 108 ? 1.190 -3.543 6.972 1.00 98.50 108 VAL A N 1
ATOM 861 C CA . VAL A 1 108 ? 2.290 -2.602 7.166 1.00 98.50 108 VAL A CA 1
ATOM 862 C C . VAL A 1 108 ? 3.595 -3.366 7.306 1.00 98.50 108 VAL A C 1
ATOM 864 O O . VAL A 1 108 ? 3.740 -4.184 8.212 1.00 98.50 108 VAL A O 1
ATOM 867 N N . HIS A 1 109 ? 4.538 -3.057 6.421 1.00 98.31 109 HIS A N 1
ATOM 868 C CA . HIS A 1 109 ? 5.909 -3.555 6.448 1.00 98.31 109 HIS A CA 1
ATOM 869 C C . HIS A 1 109 ? 6.863 -2.452 6.918 1.00 98.31 109 HIS A C 1
ATOM 871 O O . HIS A 1 109 ? 6.678 -1.281 6.573 1.00 98.31 109 HIS A O 1
ATOM 877 N N . SER A 1 110 ? 7.897 -2.816 7.675 1.00 98.19 110 SER A N 1
ATOM 878 C CA . SER A 1 110 ? 8.966 -1.900 8.095 1.00 98.19 110 SER A CA 1
ATOM 879 C C . SER A 1 110 ? 10.264 -2.226 7.368 1.00 98.19 110 SER A C 1
ATOM 881 O O . SER A 1 110 ? 10.661 -3.385 7.314 1.00 98.19 110 SER A O 1
ATOM 883 N N . GLY A 1 111 ? 10.966 -1.210 6.868 1.00 96.06 111 GLY A N 1
ATOM 884 C CA . GLY A 1 111 ? 12.209 -1.419 6.126 1.00 96.06 111 GLY A CA 1
ATOM 885 C C . GLY A 1 111 ? 11.994 -1.731 4.648 1.00 96.06 111 GLY A C 1
ATOM 886 O O . GLY A 1 111 ? 10.984 -1.355 4.051 1.00 96.06 111 GLY A O 1
ATOM 887 N N . SER A 1 112 ? 13.012 -2.329 4.032 1.00 96.62 112 SER A N 1
ATOM 888 C CA . SER A 1 112 ? 13.086 -2.549 2.586 1.00 96.62 112 SER A CA 1
ATOM 889 C C . SER A 1 112 ? 12.416 -3.856 2.162 1.00 96.62 112 SER A C 1
ATOM 891 O O . SER A 1 112 ? 12.663 -4.904 2.752 1.00 96.62 112 SER A O 1
ATOM 893 N N . CYS A 1 113 ? 11.671 -3.830 1.056 1.00 97.06 113 CYS A N 1
ATOM 894 C CA . CYS A 1 113 ? 10.978 -5.004 0.518 1.00 97.06 113 CYS A CA 1
ATOM 895 C C . CYS A 1 113 ? 11.047 -5.087 -1.012 1.00 97.06 113 CYS A C 1
ATOM 897 O O . CYS A 1 113 ? 11.510 -4.176 -1.711 1.00 97.06 113 CYS A O 1
ATOM 899 N N . TYR A 1 114 ? 10.596 -6.217 -1.553 1.00 96.81 114 TYR A N 1
ATOM 900 C CA . TYR A 1 114 ? 10.403 -6.413 -2.982 1.00 96.81 114 TYR A CA 1
ATOM 901 C C . TYR A 1 114 ? 8.918 -6.571 -3.309 1.00 96.81 114 TYR A C 1
ATOM 903 O O . TYR A 1 114 ? 8.276 -7.520 -2.867 1.00 96.81 114 TYR A O 1
ATOM 911 N N . ILE A 1 115 ? 8.389 -5.663 -4.126 1.00 96.19 115 ILE A N 1
ATOM 912 C CA . ILE A 1 115 ? 6.992 -5.651 -4.561 1.00 96.19 115 ILE A CA 1
ATOM 913 C C . ILE A 1 115 ? 6.900 -6.424 -5.874 1.00 96.19 115 ILE A C 1
ATOM 915 O O . ILE A 1 115 ? 7.259 -5.924 -6.949 1.00 96.19 115 ILE A O 1
ATOM 919 N N . ARG A 1 116 ? 6.433 -7.670 -5.783 1.00 91.75 116 ARG A N 1
ATOM 920 C CA . ARG A 1 116 ? 6.453 -8.652 -6.876 1.00 91.75 116 ARG A CA 1
ATOM 921 C C . ARG A 1 116 ? 5.643 -8.209 -8.085 1.00 91.75 116 ARG A C 1
ATOM 923 O O . ARG A 1 116 ? 6.127 -8.376 -9.203 1.00 91.75 116 ARG A O 1
ATOM 930 N N . GLY A 1 117 ? 4.456 -7.639 -7.865 1.00 88.25 117 GLY A N 1
ATOM 931 C CA . GLY A 1 117 ? 3.543 -7.223 -8.940 1.00 88.25 117 GLY A CA 1
ATOM 932 C C . GLY A 1 117 ? 4.146 -6.182 -9.886 1.00 88.25 117 GLY A C 1
ATOM 933 O O . GLY A 1 117 ? 3.893 -6.211 -11.082 1.00 88.25 117 GLY A O 1
ATOM 934 N N . MET A 1 118 ? 5.030 -5.326 -9.369 1.00 95.06 118 MET A N 1
ATOM 935 C CA . MET A 1 118 ? 5.691 -4.269 -10.143 1.00 95.06 118 MET A CA 1
ATOM 936 C C . MET A 1 118 ? 7.179 -4.529 -10.373 1.00 95.06 118 MET A C 1
ATOM 938 O O . MET A 1 118 ? 7.883 -3.690 -10.938 1.00 95.06 118 MET A O 1
ATOM 942 N N . GLY A 1 119 ? 7.687 -5.675 -9.918 1.00 94.62 119 GLY A N 1
ATOM 943 C CA . GLY A 1 119 ? 9.097 -6.003 -10.019 1.00 94.62 119 GLY A CA 1
ATOM 944 C C . GLY A 1 119 ? 10.010 -4.951 -9.389 1.00 94.62 119 GLY A C 1
ATOM 945 O O . GLY A 1 119 ? 11.066 -4.653 -9.954 1.00 94.62 119 GLY A O 1
ATOM 946 N N . TYR A 1 120 ? 9.564 -4.322 -8.301 1.00 96.62 120 TYR A N 1
ATOM 947 C CA . TYR A 1 120 ? 10.169 -3.113 -7.749 1.00 96.62 120 TYR A CA 1
ATOM 948 C C . TYR A 1 120 ? 10.793 -3.382 -6.382 1.00 96.62 120 TYR A C 1
ATOM 950 O O . TYR A 1 120 ? 10.183 -4.002 -5.516 1.00 96.62 120 TYR A O 1
ATOM 958 N N . SER A 1 121 ? 12.018 -2.903 -6.192 1.00 96.25 121 SER A N 1
ATOM 959 C CA . SER A 1 121 ? 12.722 -2.955 -4.915 1.00 96.25 121 SER A CA 1
ATOM 960 C C . SER A 1 121 ? 12.492 -1.644 -4.175 1.00 96.25 121 SER A C 1
ATOM 962 O O . SER A 1 121 ? 13.123 -0.647 -4.518 1.00 96.25 121 SER A O 1
ATOM 964 N N . LEU A 1 122 ? 11.623 -1.650 -3.165 1.00 96.81 122 LEU A N 1
ATOM 965 C CA . LEU A 1 122 ? 11.465 -0.501 -2.283 1.00 96.81 122 LEU A CA 1
ATOM 966 C C . LEU A 1 122 ? 12.624 -0.495 -1.282 1.00 96.81 122 LEU A C 1
ATOM 968 O O . LEU A 1 122 ? 12.780 -1.434 -0.502 1.00 96.81 122 LEU A O 1
ATOM 972 N N . VAL A 1 123 ? 13.457 0.543 -1.34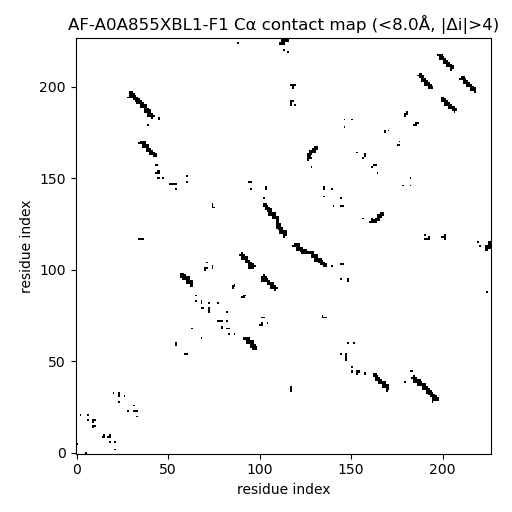8 1.00 96.25 123 VAL A N 1
ATOM 973 C CA . VAL A 1 123 ? 14.561 0.760 -0.409 1.00 96.25 123 VAL A CA 1
ATOM 974 C C . VAL A 1 123 ? 14.122 1.803 0.612 1.00 96.25 123 VAL A C 1
ATOM 976 O O . VAL A 1 123 ? 13.888 2.962 0.269 1.00 96.25 123 VAL A O 1
ATOM 979 N N . SER A 1 124 ? 13.998 1.372 1.859 1.00 96.00 124 SER A N 1
ATOM 980 C CA . SER A 1 124 ? 13.503 2.167 2.984 1.00 96.00 124 SER A CA 1
ATOM 981 C C . SER A 1 124 ? 14.204 1.771 4.278 1.00 96.00 124 SER A C 1
ATOM 983 O O . SER A 1 124 ? 14.625 0.619 4.446 1.00 96.00 124 SER A O 1
ATOM 985 N N . ALA A 1 125 ? 14.323 2.736 5.188 1.00 97.00 125 ALA A N 1
ATOM 986 C CA . ALA A 1 125 ? 14.841 2.522 6.530 1.00 97.00 125 ALA A CA 1
ATOM 987 C C . ALA A 1 125 ? 13.811 1.768 7.385 1.00 97.00 125 ALA A C 1
ATOM 989 O O . ALA A 1 125 ? 12.616 1.775 7.094 1.00 97.00 125 ALA A O 1
ATOM 990 N N . ALA A 1 126 ? 14.254 1.131 8.472 1.00 96.81 126 ALA A N 1
ATOM 991 C CA . ALA A 1 126 ? 13.361 0.397 9.378 1.00 96.81 126 ALA A CA 1
ATOM 992 C C . ALA A 1 126 ? 12.293 1.296 10.038 1.00 96.81 126 ALA A C 1
ATOM 994 O O . ALA A 1 126 ? 11.213 0.824 10.397 1.00 96.81 126 ALA A O 1
ATOM 995 N N . VAL A 1 127 ? 12.577 2.596 10.171 1.00 97.69 127 VAL A N 1
ATOM 996 C CA . VAL A 1 127 ? 11.634 3.599 10.690 1.00 97.69 127 VAL A CA 1
ATOM 997 C C . VAL A 1 127 ? 10.504 3.904 9.707 1.00 97.69 127 VAL A C 1
ATOM 999 O O . VAL A 1 127 ? 9.391 4.197 10.136 1.00 97.69 127 VAL A O 1
ATOM 1002 N N . ASP A 1 128 ? 10.726 3.737 8.403 1.00 98.19 128 ASP A N 1
ATOM 1003 C CA . ASP A 1 128 ? 9.680 3.911 7.398 1.00 98.19 128 ASP A CA 1
ATOM 1004 C C . ASP A 1 128 ? 8.639 2.790 7.485 1.00 98.19 128 ASP A C 1
ATOM 1006 O O . ASP A 1 128 ? 8.919 1.673 7.941 1.00 98.19 128 ASP A O 1
ATOM 1010 N N . LYS A 1 129 ? 7.423 3.082 7.021 1.00 98.38 129 LYS A N 1
ATOM 1011 C CA . LYS A 1 129 ? 6.309 2.130 7.003 1.00 98.38 129 LYS A CA 1
ATOM 1012 C C . LYS A 1 129 ? 5.713 2.053 5.606 1.00 98.38 129 LYS A C 1
ATOM 1014 O O . LYS A 1 129 ? 5.162 3.030 5.101 1.00 98.38 129 LYS A O 1
ATOM 1019 N N . TYR A 1 130 ? 5.799 0.885 4.983 1.00 98.62 130 TYR A N 1
ATOM 1020 C CA . TYR A 1 130 ? 5.150 0.604 3.710 1.00 98.62 130 TYR A CA 1
ATOM 1021 C C . TYR A 1 130 ? 3.769 -0.000 3.956 1.00 98.62 130 TYR A C 1
ATOM 1023 O O . TYR A 1 130 ? 3.659 -1.106 4.484 1.00 98.62 130 TYR A O 1
ATOM 1031 N N . ILE A 1 131 ? 2.717 0.729 3.584 1.00 98.44 131 ILE A N 1
ATOM 1032 C CA . ILE A 1 131 ? 1.325 0.294 3.721 1.00 98.44 131 ILE A CA 1
ATOM 1033 C C . ILE A 1 131 ? 0.884 -0.354 2.406 1.00 98.44 131 ILE A C 1
ATOM 1035 O O . ILE A 1 131 ? 1.000 0.240 1.331 1.00 98.44 131 ILE A O 1
ATOM 1039 N N . TYR A 1 132 ? 0.370 -1.578 2.481 1.00 98.00 132 TYR A N 1
ATOM 1040 C CA . TYR A 1 132 ? 0.025 -2.382 1.311 1.00 98.00 132 TYR A CA 1
ATOM 1041 C C . TYR A 1 132 ? -1.127 -3.353 1.596 1.00 98.00 132 TYR A C 1
ATOM 1043 O O . TYR A 1 132 ? -1.660 -3.409 2.702 1.00 98.00 132 TYR A O 1
ATOM 1051 N N . GLY A 1 133 ? -1.558 -4.114 0.582 1.00 95.81 133 GLY A N 1
ATOM 1052 C CA . GLY A 1 133 ? -2.564 -5.170 0.765 1.00 95.81 133 GLY A CA 1
ATOM 1053 C C . GLY A 1 133 ? -3.906 -4.652 1.290 1.00 95.81 133 GLY A C 1
ATOM 1054 O O . GLY A 1 133 ? -4.550 -5.318 2.096 1.00 95.81 133 GLY A O 1
ATOM 1055 N N . ILE A 1 134 ? -4.285 -3.445 0.867 1.00 96.94 134 ILE A N 1
ATOM 1056 C CA . ILE A 1 134 ? -5.448 -2.731 1.382 1.00 96.94 134 ILE A CA 1
ATOM 1057 C C . ILE A 1 134 ? -6.724 -3.309 0.772 1.00 96.94 134 ILE A C 1
ATOM 1059 O O . ILE A 1 134 ? -6.852 -3.386 -0.451 1.00 96.94 134 ILE A O 1
ATOM 1063 N N . MET A 1 135 ? -7.700 -3.648 1.611 1.00 97.25 135 MET A N 1
ATOM 1064 C CA . MET A 1 135 ? -9.018 -4.083 1.152 1.00 97.25 135 MET A CA 1
ATOM 1065 C C . MET A 1 135 ? -10.111 -3.575 2.082 1.00 97.25 135 MET A C 1
ATOM 1067 O O . MET A 1 135 ? -9.962 -3.590 3.298 1.00 97.25 135 MET A O 1
ATOM 1071 N N . THR A 1 136 ? -11.228 -3.146 1.496 1.00 97.69 136 THR A N 1
ATOM 1072 C CA . THR A 1 136 ? -12.471 -2.848 2.221 1.00 97.69 136 THR A CA 1
ATOM 1073 C C . THR A 1 136 ? -13.545 -3.808 1.741 1.00 97.69 136 THR A C 1
ATOM 1075 O O . THR A 1 136 ? -13.734 -3.937 0.521 1.00 97.69 136 THR A O 1
ATOM 1078 N N . ASP A 1 137 ? -14.240 -4.431 2.693 1.00 97.38 137 ASP A N 1
ATOM 1079 C CA . ASP A 1 137 ? -15.433 -5.243 2.457 1.00 97.38 137 ASP A CA 1
ATOM 1080 C C . ASP A 1 137 ? -16.377 -4.487 1.501 1.00 97.38 137 ASP A C 1
ATOM 1082 O O . ASP A 1 137 ? -16.673 -3.312 1.749 1.00 97.38 137 ASP A O 1
ATOM 1086 N N . PRO A 1 138 ? -16.814 -5.098 0.382 1.00 96.06 138 PRO A N 1
ATOM 1087 C CA . PRO A 1 138 ? -17.709 -4.458 -0.574 1.00 96.06 138 PRO A CA 1
ATOM 1088 C C . PRO A 1 138 ? -18.949 -3.802 0.046 1.00 96.06 138 PRO A C 1
ATOM 1090 O O . PRO A 1 138 ? -19.315 -2.713 -0.398 1.00 96.06 138 PRO A O 1
ATOM 1093 N N . ALA A 1 139 ? -19.540 -4.400 1.087 1.00 96.88 139 ALA A N 1
ATOM 1094 C CA . ALA A 1 139 ? -20.724 -3.867 1.775 1.00 96.88 139 ALA A CA 1
ATOM 1095 C C . ALA A 1 139 ? -20.429 -2.620 2.636 1.00 96.88 139 ALA A C 1
ATOM 1097 O O . ALA A 1 139 ? -21.336 -1.918 3.090 1.00 96.88 139 ALA A O 1
ATOM 1098 N N . GLU A 1 140 ? -19.149 -2.330 2.861 1.00 97.50 140 GLU A N 1
ATOM 1099 C CA . GLU A 1 140 ? -18.658 -1.270 3.744 1.00 97.50 140 GLU A CA 1
ATOM 1100 C C . GLU A 1 140 ? -17.984 -0.127 2.960 1.00 97.50 140 GLU A C 1
ATOM 1102 O O . GLU A 1 140 ? -17.519 0.867 3.531 1.00 97.50 140 GLU A O 1
ATOM 1107 N N . ARG A 1 141 ? -17.941 -0.237 1.624 1.00 95.81 141 ARG A N 1
ATOM 1108 C CA . ARG A 1 141 ? -17.398 0.795 0.730 1.00 95.81 141 ARG A CA 1
ATOM 1109 C C . ARG A 1 141 ? -18.276 2.048 0.726 1.00 95.81 141 ARG A C 1
ATOM 1111 O O . ARG A 1 141 ? -19.457 2.017 1.045 1.00 95.81 141 ARG A O 1
ATOM 1118 N N . GLY A 1 142 ? -17.672 3.188 0.390 1.00 94.31 142 GLY A N 1
ATOM 1119 C CA . GLY A 1 142 ? -18.356 4.489 0.371 1.00 94.31 142 GLY A CA 1
ATOM 1120 C C . GLY A 1 142 ? -18.544 5.140 1.748 1.00 94.31 142 GLY A C 1
ATOM 1121 O O . GLY A 1 142 ? -18.852 6.322 1.817 1.00 94.31 142 GLY A O 1
ATOM 1122 N N . LYS A 1 143 ? -18.263 4.429 2.848 1.00 95.50 143 LYS A N 1
ATOM 1123 C CA . LYS A 1 143 ? -18.396 4.948 4.225 1.00 95.50 143 LYS A CA 1
ATOM 1124 C C . LYS A 1 143 ? -17.164 5.718 4.733 1.00 95.50 143 LYS A C 1
ATOM 1126 O O . LYS A 1 143 ? -17.086 6.091 5.898 1.00 95.50 143 LYS A O 1
ATOM 1131 N N . GLY A 1 144 ? -16.154 5.918 3.882 1.00 94.44 144 GLY A N 1
ATOM 1132 C CA . GLY A 1 144 ? -14.916 6.625 4.237 1.00 94.44 144 GLY A CA 1
ATOM 1133 C C . GLY A 1 144 ? -13.980 5.875 5.198 1.00 94.44 144 GLY A C 1
ATOM 1134 O O . GLY A 1 144 ? -13.036 6.483 5.703 1.00 94.44 144 GLY A O 1
ATOM 1135 N N . LEU A 1 145 ? -14.201 4.575 5.442 1.00 95.50 145 LEU A N 1
ATOM 1136 C CA . LEU A 1 145 ? -13.419 3.778 6.402 1.00 95.50 145 LEU A CA 1
ATOM 1137 C C . LEU A 1 145 ? -11.925 3.746 6.064 1.00 95.50 145 LEU A C 1
ATOM 1139 O O . LEU A 1 145 ? -11.104 3.950 6.948 1.00 95.50 145 LEU A O 1
ATOM 1143 N N . TYR A 1 146 ? -11.576 3.569 4.786 1.00 94.81 146 TYR A N 1
ATOM 1144 C CA . TYR A 1 146 ? -10.184 3.589 4.323 1.00 94.81 146 TYR A CA 1
ATOM 1145 C C . TYR A 1 146 ? -9.472 4.905 4.669 1.00 94.81 146 TYR A C 1
ATOM 1147 O O . TYR A 1 146 ? -8.409 4.887 5.283 1.00 94.81 146 TYR A O 1
ATOM 1155 N N . LYS A 1 147 ? -10.087 6.052 4.340 1.00 94.50 147 LYS A N 1
ATOM 1156 C CA . LYS A 1 147 ? -9.517 7.382 4.609 1.00 94.50 147 LYS A CA 1
ATOM 1157 C C . LYS A 1 147 ? -9.270 7.578 6.109 1.00 94.50 147 LYS A C 1
ATOM 1159 O O . LYS A 1 147 ? -8.182 7.978 6.505 1.00 94.50 147 LYS A O 1
ATOM 1164 N N . ARG A 1 148 ? -10.263 7.250 6.942 1.00 94.31 148 ARG A N 1
ATOM 1165 C CA . ARG A 1 148 ? -10.168 7.386 8.406 1.00 94.31 148 ARG A CA 1
ATOM 1166 C C . ARG A 1 148 ? -9.155 6.416 9.013 1.00 94.31 148 ARG A C 1
ATOM 1168 O O . ARG A 1 148 ? -8.421 6.797 9.917 1.00 94.31 148 ARG A O 1
ATOM 1175 N N . CYS A 1 149 ? -9.080 5.189 8.496 1.00 95.06 149 CYS A N 1
ATOM 1176 C CA . CYS A 1 149 ? -8.064 4.221 8.898 1.00 95.06 149 CYS A CA 1
ATOM 1177 C C . CYS A 1 149 ? -6.659 4.758 8.615 1.00 95.06 149 CYS A C 1
ATOM 1179 O O . CYS A 1 149 ? -5.839 4.792 9.524 1.00 95.06 149 CYS A O 1
ATOM 1181 N N . LEU A 1 150 ? -6.401 5.274 7.408 1.00 95.56 150 LEU A N 1
ATOM 1182 C CA . LEU A 1 150 ? -5.099 5.855 7.074 1.00 95.56 150 LEU A CA 1
ATOM 1183 C C . LEU A 1 150 ? -4.717 7.047 7.954 1.00 95.56 150 LEU A C 1
ATOM 1185 O O . LEU A 1 150 ? -3.552 7.156 8.320 1.00 95.56 150 LEU A O 1
ATOM 1189 N N . VAL A 1 151 ? -5.666 7.917 8.311 1.00 94.81 151 VAL A N 1
ATOM 1190 C CA . VAL A 1 151 ? -5.408 9.025 9.248 1.00 94.81 151 VAL A CA 1
ATOM 1191 C C . VAL A 1 151 ? -5.015 8.486 10.626 1.00 94.81 151 VAL A C 1
ATOM 1193 O O . VAL A 1 151 ? -3.992 8.898 11.170 1.00 94.81 151 VAL A O 1
ATOM 1196 N N . ASN A 1 152 ? -5.758 7.509 11.158 1.00 94.06 152 ASN A N 1
ATOM 1197 C CA . ASN A 1 152 ? -5.415 6.867 12.432 1.00 94.06 152 ASN A CA 1
ATOM 1198 C C . ASN A 1 152 ? -4.032 6.200 12.387 1.00 94.06 152 ASN A C 1
ATOM 1200 O O . ASN A 1 152 ? -3.252 6.350 13.325 1.00 94.06 152 ASN A O 1
ATOM 1204 N N . LEU A 1 153 ? -3.707 5.502 11.294 1.00 95.69 153 LEU A N 1
ATOM 1205 C CA . LEU A 1 153 ? -2.394 4.884 11.105 1.00 95.69 153 LEU A CA 1
ATOM 1206 C C . LEU A 1 153 ? -1.281 5.925 11.003 1.00 95.69 153 LEU A C 1
ATOM 1208 O O . LEU A 1 153 ? -0.233 5.732 11.610 1.00 95.69 153 LEU A O 1
ATOM 1212 N N . ALA A 1 154 ? -1.505 7.033 10.294 1.00 96.25 154 ALA A N 1
ATOM 1213 C CA . ALA A 1 154 ? -0.555 8.137 10.237 1.00 96.25 154 ALA A CA 1
ATOM 1214 C C . ALA A 1 154 ? -0.243 8.659 11.637 1.00 96.25 154 ALA A C 1
ATOM 1216 O O . ALA A 1 154 ? 0.918 8.644 12.040 1.00 96.25 154 ALA A O 1
ATOM 1217 N N . HIS A 1 155 ? -1.259 9.032 12.413 1.00 94.50 155 HIS A N 1
ATOM 1218 C CA . HIS A 1 155 ? -1.041 9.496 13.782 1.00 94.50 155 HIS A CA 1
ATOM 1219 C C . HIS A 1 155 ? -0.313 8.464 14.641 1.00 94.50 155 HIS A C 1
ATOM 1221 O O . HIS 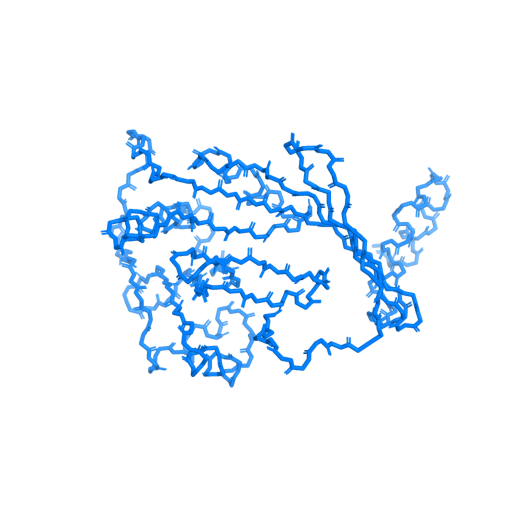A 1 155 ? 0.662 8.813 15.300 1.00 94.50 155 HIS A O 1
ATOM 1227 N N . HIS A 1 156 ? -0.744 7.202 14.595 1.00 95.25 156 HIS A N 1
ATOM 1228 C CA . HIS A 1 156 ? -0.125 6.130 15.365 1.00 95.25 156 HIS A CA 1
ATOM 1229 C C . HIS A 1 156 ? 1.363 5.955 15.030 1.00 95.25 156 HIS A C 1
ATOM 1231 O O . HIS A 1 156 ? 2.201 5.974 15.928 1.00 95.25 156 HIS A O 1
ATOM 1237 N N . PHE A 1 157 ? 1.712 5.826 13.747 1.00 97.19 157 PHE A N 1
ATOM 1238 C CA . PHE A 1 157 ? 3.091 5.561 13.344 1.00 97.19 157 PHE A CA 1
ATOM 1239 C C . PHE A 1 157 ? 4.010 6.767 13.510 1.00 97.19 157 PHE A C 1
ATOM 1241 O O . PHE A 1 157 ? 5.138 6.588 13.958 1.00 97.19 157 PHE A O 1
ATOM 1248 N N . PHE A 1 158 ? 3.550 7.983 13.204 1.00 97.31 158 PHE A N 1
ATOM 1249 C CA . PHE A 1 158 ? 4.357 9.182 13.441 1.00 97.31 158 PHE A CA 1
ATOM 1250 C C . PHE A 1 158 ? 4.591 9.418 14.937 1.00 97.31 15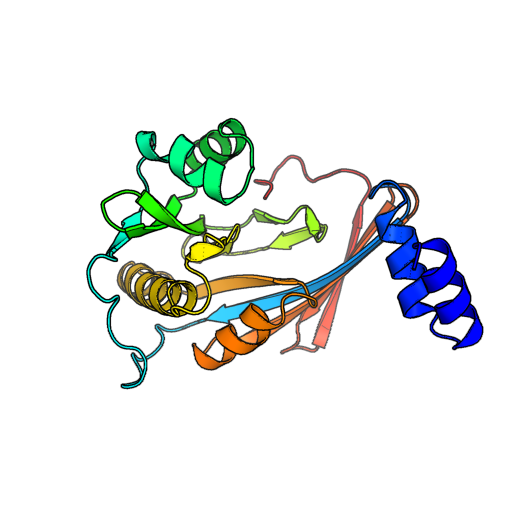8 PHE A C 1
ATOM 1252 O O . PHE A 1 158 ? 5.708 9.744 15.328 1.00 97.31 158 PHE A O 1
ATOM 1259 N N . ALA A 1 159 ? 3.586 9.182 15.790 1.00 96.00 159 ALA A N 1
ATOM 1260 C CA . ALA A 1 159 ? 3.772 9.228 17.243 1.00 96.00 159 ALA A CA 1
ATOM 1261 C C . ALA A 1 159 ? 4.751 8.150 17.745 1.00 96.00 159 ALA A C 1
ATOM 1263 O O . ALA A 1 159 ? 5.460 8.373 18.721 1.00 96.00 159 ALA A O 1
ATOM 1264 N N . ALA A 1 160 ? 4.827 7.008 17.055 1.00 97.12 160 ALA A N 1
ATOM 1265 C CA . ALA A 1 160 ? 5.793 5.942 17.315 1.00 97.12 16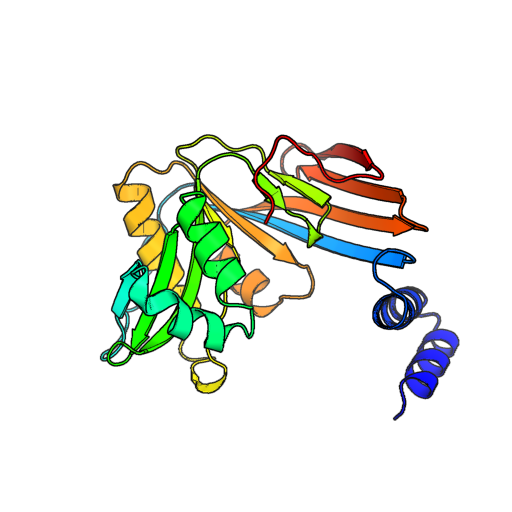0 ALA A CA 1
ATOM 1266 C C . ALA A 1 160 ? 7.173 6.165 16.653 1.00 97.12 160 ALA A C 1
ATOM 1268 O O . ALA A 1 160 ? 8.009 5.263 16.678 1.00 97.12 160 ALA A O 1
ATOM 1269 N N . GLY A 1 161 ? 7.424 7.336 16.054 1.00 97.62 161 GLY A N 1
ATOM 1270 C CA . GLY A 1 161 ? 8.727 7.701 15.485 1.00 97.62 161 GLY A CA 1
ATOM 1271 C C . GLY A 1 161 ? 8.959 7.277 14.032 1.00 97.62 161 GLY A C 1
ATOM 1272 O O . GLY A 1 161 ? 10.102 7.270 13.581 1.00 97.62 161 GLY A O 1
ATOM 1273 N N . ALA A 1 162 ? 7.916 6.917 13.278 1.00 97.94 162 ALA A N 1
ATOM 1274 C CA . ALA A 1 162 ? 8.060 6.720 11.838 1.00 97.94 162 ALA A CA 1
ATOM 1275 C C . ALA A 1 162 ? 8.389 8.046 11.136 1.00 97.94 162 ALA A C 1
ATOM 1277 O O . ALA A 1 162 ? 7.767 9.067 11.414 1.00 97.94 162 ALA A O 1
ATOM 1278 N N . GLU A 1 163 ? 9.319 8.021 10.182 1.00 98.00 163 GLU A N 1
ATOM 1279 C CA . GLU A 1 163 ? 9.669 9.208 9.386 1.00 98.00 163 GLU A CA 1
ATOM 1280 C C . GLU A 1 163 ? 8.791 9.346 8.141 1.00 98.00 163 GLU A C 1
ATOM 1282 O O . GLU A 1 163 ? 8.481 10.456 7.703 1.00 98.00 163 GLU A O 1
ATOM 1287 N N . ARG A 1 164 ? 8.385 8.214 7.553 1.00 98.31 164 ARG A N 1
ATOM 1288 C CA . ARG A 1 164 ? 7.610 8.187 6.311 1.00 98.31 164 ARG A CA 1
ATOM 1289 C C . ARG A 1 164 ? 6.592 7.061 6.297 1.00 98.31 164 ARG A C 1
ATOM 1291 O O . ARG A 1 164 ? 6.896 5.924 6.664 1.00 98.31 164 ARG A O 1
ATOM 1298 N N . LEU A 1 165 ? 5.409 7.361 5.764 1.00 98.44 165 LEU A N 1
ATOM 1299 C CA . LEU A 1 165 ? 4.463 6.350 5.297 1.00 98.44 165 LEU A CA 1
ATOM 1300 C C . LEU A 1 165 ? 4.499 6.280 3.775 1.00 98.44 165 LEU A C 1
ATOM 1302 O O . LEU A 1 165 ? 4.349 7.296 3.097 1.00 98.44 165 LEU A O 1
ATOM 1306 N N . ILE A 1 166 ? 4.673 5.078 3.241 1.00 98.69 166 ILE A N 1
ATOM 1307 C CA . ILE A 1 166 ? 4.870 4.821 1.817 1.00 98.69 166 ILE A CA 1
ATOM 1308 C C . ILE A 1 166 ? 3.718 3.952 1.316 1.00 98.69 166 ILE A C 1
ATOM 1310 O O . ILE A 1 166 ? 3.379 2.949 1.939 1.00 98.69 166 ILE A O 1
ATOM 1314 N N . GLN A 1 167 ? 3.132 4.303 0.174 1.00 98.44 167 GLN A N 1
ATOM 1315 C CA . GLN A 1 167 ? 2.141 3.477 -0.521 1.00 98.44 167 GLN A CA 1
ATOM 1316 C C . GLN A 1 167 ? 2.489 3.368 -2.003 1.00 98.44 167 GLN A C 1
ATOM 1318 O O . GLN A 1 167 ? 2.857 4.355 -2.636 1.00 98.44 167 GLN A O 1
ATOM 1323 N N . MET A 1 168 ? 2.343 2.166 -2.563 1.00 98.44 168 MET A N 1
ATOM 1324 C CA . MET A 1 168 ? 2.401 1.945 -4.007 1.00 98.44 168 MET A CA 1
ATOM 1325 C C . MET A 1 168 ? 0.980 1.761 -4.522 1.00 98.44 168 MET A C 1
ATOM 1327 O O . MET A 1 168 ? 0.246 0.914 -4.017 1.00 98.44 168 MET A O 1
ATOM 1331 N N . VAL A 1 169 ? 0.609 2.533 -5.538 1.00 98.06 169 VAL A N 1
ATOM 1332 C CA . VAL A 1 169 ? -0.745 2.523 -6.094 1.00 98.06 169 VAL A CA 1
ATOM 1333 C C . VAL A 1 169 ? -0.669 2.342 -7.598 1.00 98.06 169 VAL A C 1
ATOM 1335 O O . VAL A 1 169 ? -0.057 3.155 -8.289 1.00 98.06 169 VAL A O 1
ATOM 1338 N N . GLU A 1 170 ? -1.284 1.279 -8.107 1.00 97.00 170 GLU A N 1
ATOM 1339 C CA . GLU A 1 170 ? -1.423 1.055 -9.547 1.00 97.00 170 GLU A CA 1
ATOM 1340 C C . GLU A 1 170 ? -2.262 2.159 -10.206 1.00 97.00 170 GLU A C 1
ATOM 1342 O O . GLU A 1 170 ? -3.195 2.701 -9.606 1.00 97.00 170 GLU A O 1
ATOM 1347 N N . ASP A 1 171 ? -1.943 2.491 -11.456 1.00 96.94 171 ASP A N 1
ATOM 1348 C CA . ASP A 1 171 ? -2.548 3.608 -12.188 1.00 96.94 171 ASP A CA 1
ATOM 1349 C C . ASP A 1 171 ? -4.058 3.452 -12.447 1.00 96.94 171 ASP A C 1
ATOM 1351 O O . ASP A 1 171 ? -4.757 4.446 -12.646 1.00 96.94 171 ASP A O 1
ATOM 1355 N N . GLY A 1 172 ? -4.578 2.226 -12.377 1.00 93.88 172 GLY A N 1
ATOM 1356 C CA . GLY A 1 172 ? -6.006 1.925 -12.467 1.00 93.88 172 GLY A CA 1
ATOM 1357 C C . GLY A 1 172 ? -6.809 2.166 -11.182 1.00 93.88 172 GLY A C 1
ATOM 1358 O O . GLY A 1 172 ? -8.039 2.144 -11.232 1.00 93.88 172 GLY A O 1
ATOM 1359 N N . ASN A 1 173 ? -6.169 2.400 -10.031 1.00 95.31 173 ASN A N 1
ATOM 1360 C CA . ASN A 1 173 ? -6.868 2.539 -8.748 1.00 95.31 173 ASN A CA 1
ATOM 1361 C C . ASN A 1 173 ? -7.251 3.999 -8.451 1.00 95.31 173 ASN A C 1
ATOM 1363 O O . ASN A 1 173 ? -6.778 4.619 -7.494 1.00 95.31 173 ASN A O 1
ATOM 1367 N N . THR A 1 174 ? -8.129 4.556 -9.287 1.00 96.06 174 THR A N 1
ATOM 1368 C CA . THR A 1 174 ? -8.579 5.955 -9.208 1.00 96.06 174 THR A CA 1
ATOM 1369 C C . THR A 1 174 ? -9.066 6.386 -7.816 1.00 96.06 174 THR A C 1
ATOM 1371 O O . THR A 1 174 ? -8.672 7.470 -7.382 1.00 96.06 174 THR A O 1
ATOM 1374 N N . PRO A 1 175 ? -9.853 5.583 -7.062 1.00 94.69 175 PRO A N 1
ATOM 1375 C CA . PRO A 1 175 ? -10.276 5.973 -5.716 1.00 94.69 175 PRO A CA 1
ATOM 1376 C C . PRO A 1 175 ? -9.101 6.269 -4.776 1.00 94.69 175 PRO A C 1
ATOM 1378 O O . PRO A 1 175 ? -9.116 7.276 -4.067 1.00 94.69 175 PRO A O 1
ATOM 1381 N N . VAL A 1 176 ? -8.057 5.435 -4.796 1.00 95.38 176 VAL A N 1
ATOM 1382 C CA . VAL A 1 176 ? -6.868 5.633 -3.955 1.00 95.38 176 VAL A CA 1
ATOM 1383 C C . VAL A 1 176 ? -6.020 6.794 -4.474 1.00 95.38 176 VAL A C 1
ATOM 1385 O O . VAL A 1 176 ? -5.619 7.649 -3.684 1.00 95.38 176 VAL A O 1
ATOM 1388 N N . LEU A 1 177 ? -5.816 6.885 -5.793 1.00 97.12 177 LEU A N 1
ATOM 1389 C CA . LEU A 1 177 ? -5.049 7.970 -6.423 1.00 97.12 177 LEU A CA 1
ATOM 1390 C C . LEU A 1 177 ? -5.622 9.360 -6.120 1.00 97.12 177 LEU A C 1
ATOM 1392 O O . LEU A 1 177 ? -4.854 10.311 -5.989 1.00 97.12 177 LEU A O 1
ATOM 1396 N N . ASN A 1 178 ? -6.944 9.465 -5.974 1.00 95.62 178 ASN A N 1
ATOM 1397 C CA . ASN A 1 178 ? -7.622 10.705 -5.598 1.00 95.62 178 ASN A CA 1
ATOM 1398 C C . ASN A 1 178 ? -7.609 10.954 -4.083 1.00 95.62 178 ASN A C 1
ATOM 1400 O O . ASN A 1 178 ? -7.609 12.107 -3.657 1.00 95.62 178 ASN A O 1
ATOM 1404 N N . THR A 1 179 ? -7.607 9.894 -3.268 1.00 94.62 179 THR A N 1
ATOM 1405 C CA . THR A 1 179 ? -7.664 9.994 -1.799 1.00 94.62 179 THR A CA 1
ATOM 1406 C C . THR A 1 179 ? -6.316 10.376 -1.191 1.00 94.62 179 THR A C 1
ATOM 1408 O O . THR A 1 179 ? -6.273 11.215 -0.295 1.00 94.62 179 THR A O 1
ATOM 1411 N N . LEU A 1 180 ? -5.210 9.787 -1.660 1.00 96.25 180 LEU A N 1
ATOM 1412 C CA . LEU A 1 180 ? -3.891 9.995 -1.048 1.00 96.25 180 LEU A CA 1
ATOM 1413 C C . LEU A 1 180 ? -3.432 11.469 -1.050 1.00 96.25 180 LEU A C 1
ATOM 1415 O O . LEU A 1 180 ? -3.022 11.940 0.014 1.00 96.25 180 LEU A O 1
ATOM 1419 N N . PRO A 1 181 ? -3.559 12.244 -2.148 1.00 96.06 181 PRO A N 1
ATOM 1420 C CA . PRO A 1 181 ? -3.235 13.672 -2.132 1.00 96.06 181 PRO A CA 1
ATOM 1421 C C . PRO A 1 181 ? -4.050 14.475 -1.113 1.00 96.06 181 PRO A C 1
ATOM 1423 O O . PRO A 1 181 ? -3.505 15.349 -0.446 1.00 96.06 181 PRO A O 1
ATOM 1426 N N . GLN A 1 182 ? -5.334 14.144 -0.926 1.00 93.56 182 GLN A N 1
ATOM 1427 C CA . GLN A 1 182 ? -6.192 14.799 0.075 1.00 93.56 182 GLN A CA 1
ATOM 1428 C C . GLN A 1 182 ? -5.734 14.525 1.513 1.00 93.56 182 GLN A C 1
ATOM 1430 O O . GLN A 1 182 ? -6.089 15.263 2.424 1.00 93.56 182 GLN A O 1
ATOM 1435 N N . LEU A 1 183 ? -4.970 13.451 1.724 1.00 94.00 183 LEU A N 1
ATOM 1436 C CA . LEU A 1 183 ? -4.359 13.102 3.005 1.00 94.00 183 LEU A CA 1
ATOM 1437 C C . LEU A 1 183 ? -2.939 13.670 3.165 1.00 94.00 183 LEU A C 1
ATOM 1439 O O . LEU A 1 183 ? -2.271 13.378 4.156 1.00 94.00 183 LEU A O 1
ATOM 1443 N N . GLY A 1 184 ? -2.470 14.470 2.204 1.00 95.75 184 GLY A N 1
ATOM 1444 C CA . GLY A 1 184 ? -1.142 15.082 2.221 1.00 95.75 184 GLY A CA 1
ATOM 1445 C C . GLY A 1 184 ? -0.021 14.187 1.692 1.00 95.75 184 GLY A C 1
ATOM 1446 O O . GLY A 1 184 ? 1.145 14.563 1.808 1.00 95.75 184 GLY A O 1
ATOM 1447 N N . TYR A 1 185 ? -0.334 13.025 1.108 1.00 97.56 185 TYR A N 1
ATOM 1448 C CA . TYR A 1 185 ? 0.683 12.226 0.428 1.00 97.56 185 TYR A CA 1
ATOM 1449 C C . TYR A 1 185 ? 1.138 12.929 -0.849 1.00 97.56 185 TYR A C 1
ATOM 1451 O O . TYR A 1 185 ? 0.326 13.370 -1.666 1.00 97.56 185 TYR A O 1
ATOM 1459 N N . VAL A 1 186 ? 2.446 12.933 -1.071 1.00 98.00 186 VAL A N 1
ATOM 1460 C CA . VAL A 1 186 ? 3.071 13.445 -2.288 1.00 98.00 186 VAL A CA 1
ATOM 1461 C C . VAL A 1 186 ? 3.468 12.270 -3.169 1.00 98.00 186 VAL A C 1
ATOM 1463 O O . VAL A 1 186 ? 4.049 11.293 -2.701 1.00 98.00 186 VAL A O 1
ATOM 1466 N N . LYS A 1 187 ? 3.149 12.355 -4.459 1.00 98.31 187 LYS A N 1
ATOM 1467 C CA . LYS A 1 187 ? 3.605 11.383 -5.453 1.00 98.31 187 LYS A CA 1
ATOM 1468 C C . LYS A 1 187 ? 5.088 11.627 -5.740 1.00 98.31 187 LYS A C 1
ATOM 1470 O O . LYS A 1 187 ? 5.424 12.671 -6.287 1.00 98.31 187 LYS A O 1
ATOM 1475 N N . THR A 1 188 ? 5.953 10.678 -5.398 1.00 98.44 188 THR A N 1
ATOM 1476 C CA . THR A 1 188 ? 7.413 10.841 -5.511 1.00 98.44 188 THR A CA 1
ATOM 1477 C C . THR A 1 188 ? 8.023 10.045 -6.653 1.00 98.44 188 THR A C 1
ATOM 1479 O O . THR A 1 188 ? 9.055 10.448 -7.178 1.00 98.44 188 THR A O 1
ATOM 1482 N N . GLN A 1 189 ? 7.411 8.929 -7.063 1.00 98.50 189 GLN A N 1
ATOM 1483 C CA . GLN A 1 189 ? 7.956 8.087 -8.131 1.00 98.50 189 GLN A CA 1
ATOM 1484 C C . GLN A 1 189 ? 6.868 7.552 -9.059 1.00 98.50 189 GLN A C 1
ATOM 1486 O O . GLN A 1 189 ? 5.741 7.272 -8.638 1.00 98.50 189 GLN A O 1
ATOM 1491 N N . GLU A 1 190 ? 7.234 7.353 -10.322 1.00 98.62 190 GLU A N 1
ATOM 1492 C CA . GLU A 1 190 ? 6.466 6.594 -11.306 1.00 98.62 190 GLU A CA 1
ATOM 1493 C C . GLU A 1 190 ? 7.195 5.285 -11.623 1.00 98.62 190 GLU A C 1
ATOM 1495 O O . GLU A 1 190 ? 8.362 5.287 -12.005 1.00 98.62 190 GLU A O 1
ATOM 1500 N N . ILE A 1 191 ? 6.497 4.158 -11.495 1.00 98.44 191 ILE A N 1
ATOM 1501 C CA . ILE A 1 191 ? 7.025 2.822 -11.764 1.00 98.44 191 ILE A CA 1
ATOM 1502 C C . ILE A 1 191 ? 6.334 2.265 -13.001 1.00 98.44 191 ILE A C 1
ATOM 1504 O O . ILE A 1 191 ? 5.107 2.189 -13.060 1.00 98.44 191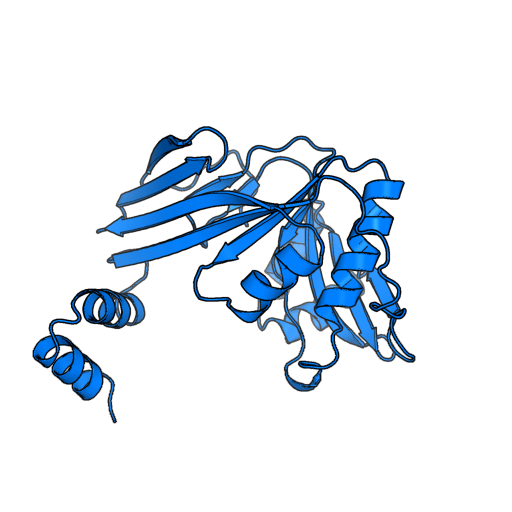 ILE A O 1
ATOM 1508 N N . ARG A 1 192 ? 7.114 1.830 -13.987 1.00 97.94 192 ARG A N 1
ATOM 1509 C CA . ARG A 1 192 ? 6.634 1.119 -15.175 1.00 97.94 192 ARG A CA 1
ATOM 1510 C C . ARG A 1 192 ? 7.268 -0.253 -15.228 1.00 97.94 192 ARG A C 1
ATOM 1512 O O . ARG A 1 192 ? 8.492 -0.370 -15.210 1.00 97.94 192 ARG A O 1
ATOM 1519 N N . HIS A 1 193 ? 6.438 -1.273 -15.345 1.00 96.38 193 HIS A N 1
ATOM 1520 C CA . HIS A 1 193 ? 6.871 -2.656 -15.397 1.00 96.38 193 HIS A CA 1
ATOM 1521 C C . HIS A 1 193 ? 6.412 -3.307 -16.698 1.00 96.38 193 HIS A C 1
ATOM 1523 O O . HIS A 1 193 ? 5.280 -3.103 -17.135 1.00 96.38 193 HIS A O 1
ATOM 1529 N N . VAL A 1 194 ? 7.293 -4.085 -17.322 1.00 95.12 194 VAL A N 1
ATOM 1530 C CA . VAL A 1 194 ? 6.987 -4.888 -18.504 1.00 95.12 194 VAL A CA 1
ATOM 1531 C C . VAL A 1 194 ? 7.592 -6.279 -18.335 1.00 95.12 194 VAL A C 1
ATOM 1533 O O . VAL A 1 194 ? 8.762 -6.404 -17.983 1.00 95.12 194 VAL A O 1
ATOM 1536 N N . THR A 1 195 ? 6.810 -7.314 -18.623 1.00 93.69 195 THR A N 1
ATOM 1537 C CA . THR A 1 195 ? 7.268 -8.696 -18.790 1.00 93.69 195 THR A CA 1
ATOM 1538 C C . THR A 1 195 ? 7.056 -9.115 -20.240 1.00 93.69 195 THR A C 1
ATOM 1540 O O . THR A 1 195 ? 5.957 -8.932 -20.764 1.00 93.69 195 THR A O 1
ATOM 1543 N N . VAL A 1 196 ? 8.089 -9.675 -20.868 1.00 92.69 196 VAL A N 1
ATOM 1544 C CA . VAL A 1 196 ? 8.039 -10.295 -22.200 1.00 92.69 196 VAL A CA 1
ATOM 1545 C C . VAL A 1 196 ? 8.794 -11.617 -22.134 1.00 92.69 196 VAL A C 1
ATOM 1547 O O . VAL A 1 196 ? 9.992 -11.621 -21.862 1.00 92.69 196 VAL A O 1
ATOM 1550 N N . LEU A 1 197 ? 8.102 -12.735 -22.368 1.00 91.88 197 LEU A N 1
ATOM 1551 C CA . LEU A 1 197 ? 8.692 -14.085 -22.381 1.00 91.88 197 LEU A CA 1
ATOM 1552 C C . LEU A 1 197 ? 9.548 -14.386 -21.129 1.00 91.88 197 LEU A C 1
ATOM 1554 O O . LEU A 1 197 ? 10.669 -14.878 -21.217 1.00 91.88 197 LEU A O 1
ATOM 1558 N N . GLY A 1 198 ? 9.043 -14.031 -19.946 1.00 88.25 198 GLY A N 1
ATOM 1559 C CA . GLY A 1 198 ? 9.724 -14.214 -18.660 1.00 88.25 198 GLY A CA 1
ATOM 1560 C C . GLY A 1 198 ? 10.830 -13.196 -18.352 1.00 88.25 198 GLY A C 1
ATOM 1561 O O . GLY A 1 198 ? 11.250 -13.097 -17.197 1.00 88.25 198 GLY A O 1
ATOM 1562 N N . ILE A 1 199 ? 11.266 -12.400 -19.333 1.00 93.94 199 ILE A N 1
ATOM 1563 C CA . ILE A 1 199 ? 12.200 -11.290 -19.132 1.00 93.94 199 ILE A CA 1
ATOM 1564 C C . ILE A 1 199 ? 11.417 -10.089 -18.619 1.00 93.94 199 ILE A C 1
ATOM 1566 O O . ILE A 1 199 ? 10.455 -9.633 -19.238 1.00 93.94 199 ILE A O 1
ATOM 1570 N N . LYS A 1 200 ? 11.847 -9.563 -17.477 1.00 94.44 200 LYS A N 1
ATOM 1571 C CA . LYS A 1 200 ? 11.183 -8.469 -16.781 1.00 94.44 200 LYS A CA 1
ATOM 1572 C C . LYS A 1 200 ? 12.036 -7.218 -16.837 1.00 94.44 200 LYS A C 1
ATOM 1574 O O . LYS A 1 200 ? 13.248 -7.274 -16.623 1.00 94.44 200 LYS A O 1
ATOM 1579 N N . ARG A 1 201 ? 11.384 -6.085 -17.071 1.00 96.75 201 ARG A N 1
ATOM 1580 C CA . ARG A 1 201 ? 11.970 -4.750 -17.036 1.00 96.75 201 ARG A CA 1
ATOM 1581 C C . ARG A 1 201 ? 11.130 -3.861 -16.135 1.00 96.75 201 ARG A C 1
ATOM 1583 O O . ARG A 1 201 ? 9.953 -3.644 -16.414 1.00 96.75 201 ARG A O 1
ATOM 1590 N N . THR A 1 202 ? 11.753 -3.284 -15.119 1.00 97.88 202 THR A N 1
ATOM 1591 C CA . THR A 1 202 ? 11.150 -2.233 -14.294 1.00 97.88 202 THR A CA 1
ATOM 1592 C C . THR A 1 202 ? 11.929 -0.942 -14.505 1.00 97.88 202 THR A C 1
ATOM 1594 O O . THR A 1 202 ? 13.150 -0.934 -14.361 1.00 97.88 202 THR A O 1
ATOM 1597 N N . ARG A 1 203 ? 11.238 0.142 -14.856 1.00 98.19 203 ARG A N 1
ATOM 1598 C CA . ARG A 1 203 ? 11.765 1.511 -14.830 1.00 98.19 203 ARG A CA 1
ATOM 1599 C C . ARG A 1 203 ? 11.091 2.250 -13.686 1.00 98.19 203 ARG A C 1
ATOM 1601 O O . ARG A 1 203 ? 9.864 2.264 -13.632 1.00 98.19 203 ARG A O 1
ATOM 1608 N N . ALA A 1 204 ? 11.878 2.848 -12.808 1.00 98.31 204 ALA A N 1
ATOM 1609 C CA . ALA A 1 204 ? 11.394 3.748 -11.776 1.00 98.31 204 ALA A CA 1
ATOM 1610 C C . ALA A 1 204 ? 11.956 5.141 -12.047 1.00 98.31 204 ALA A C 1
ATOM 1612 O O . ALA A 1 204 ? 13.172 5.302 -12.136 1.00 98.31 204 ALA A O 1
ATOM 1613 N N . THR A 1 205 ? 11.069 6.114 -12.194 1.00 98.50 205 THR A N 1
ATOM 1614 C CA . THR A 1 205 ? 11.409 7.521 -12.397 1.00 98.50 205 THR A CA 1
ATOM 1615 C C . THR A 1 205 ? 11.121 8.260 -11.103 1.00 98.50 205 THR A C 1
ATOM 1617 O O . THR A 1 205 ? 9.973 8.284 -10.652 1.00 98.50 205 THR A O 1
ATOM 1620 N N . ASP A 1 206 ? 12.146 8.853 -10.504 1.00 98.06 206 ASP A N 1
ATOM 1621 C CA . ASP A 1 206 ? 11.972 9.794 -9.405 1.00 98.06 206 ASP A CA 1
ATOM 1622 C C . ASP A 1 206 ? 11.414 11.105 -9.968 1.00 98.06 206 ASP A C 1
ATOM 1624 O O . ASP A 1 206 ? 12.004 11.718 -10.853 1.00 98.06 206 ASP A O 1
ATOM 1628 N N . LEU A 1 207 ? 10.237 11.515 -9.504 1.00 97.81 207 LEU A N 1
ATOM 1629 C CA . LEU A 1 207 ? 9.532 12.683 -10.033 1.00 97.81 207 LEU A CA 1
ATOM 1630 C C . LEU A 1 207 ? 10.047 14.004 -9.456 1.00 97.81 207 LEU A C 1
ATOM 1632 O O . LEU A 1 207 ? 9.678 15.056 -9.964 1.00 97.81 207 LEU A O 1
ATOM 1636 N N . THR A 1 208 ? 10.878 13.952 -8.415 1.00 95.00 208 THR A N 1
ATOM 1637 C CA . THR A 1 208 ? 11.497 15.137 -7.808 1.00 95.00 208 THR A CA 1
ATOM 1638 C C . THR A 1 208 ? 12.791 15.492 -8.531 1.00 95.00 208 THR A C 1
ATOM 1640 O O . THR A 1 208 ? 13.068 16.659 -8.781 1.00 95.00 208 THR A O 1
ATOM 1643 N N . THR A 1 209 ? 13.587 14.476 -8.868 1.00 97.12 209 THR A N 1
ATOM 1644 C CA . THR A 1 209 ? 14.911 14.639 -9.494 1.00 97.12 209 THR A CA 1
ATOM 1645 C C . THR A 1 209 ? 14.916 14.348 -10.993 1.00 97.12 209 THR A C 1
ATOM 1647 O O . THR A 1 209 ? 15.906 14.626 -11.664 1.00 97.12 209 THR A O 1
ATOM 1650 N N . HIS A 1 210 ? 13.835 13.771 -11.524 1.00 95.81 210 HIS A N 1
ATOM 1651 C CA . HIS A 1 210 ? 13.733 13.261 -12.896 1.00 95.81 210 HIS A CA 1
ATOM 1652 C C . HIS A 1 210 ? 14.783 12.198 -13.256 1.00 95.81 210 HIS A C 1
ATOM 1654 O O . HIS A 1 210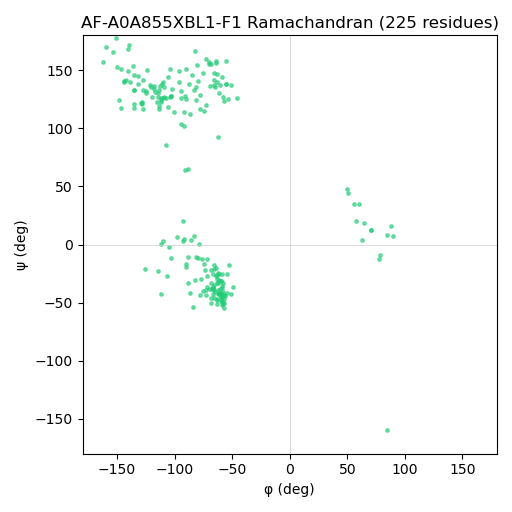 ? 15.023 11.930 -14.433 1.00 95.81 210 HIS A O 1
ATOM 1660 N N . VAL A 1 211 ? 15.387 11.556 -12.251 1.00 97.50 211 VAL A N 1
ATOM 1661 C CA . VAL A 1 211 ? 16.350 10.472 -12.450 1.00 97.50 211 VAL A CA 1
ATOM 1662 C C . VAL A 1 211 ? 15.614 9.155 -12.666 1.00 97.50 211 VAL A C 1
ATOM 1664 O O . VAL A 1 211 ? 14.710 8.778 -11.917 1.00 97.50 211 VAL A O 1
ATOM 1667 N N . ASP A 1 212 ? 16.040 8.427 -13.693 1.00 97.06 212 ASP A N 1
ATOM 1668 C CA . ASP A 1 212 ? 15.564 7.085 -13.981 1.00 97.06 212 ASP A CA 1
ATOM 1669 C C . ASP A 1 212 ? 16.491 6.019 -13.406 1.00 97.06 212 ASP A C 1
ATOM 1671 O O . ASP A 1 212 ? 17.711 6.071 -13.551 1.00 97.06 212 ASP A O 1
ATOM 1675 N N . SER A 1 213 ? 15.888 4.966 -12.868 1.00 97.06 213 SER A N 1
ATOM 1676 C CA . SER A 1 213 ? 16.550 3.686 -12.647 1.00 97.06 213 SER A CA 1
ATOM 1677 C C . SER A 1 213 ? 15.857 2.608 -13.471 1.00 97.06 213 SER A C 1
ATOM 1679 O O . SER A 1 213 ? 14.627 2.552 -13.562 1.00 97.06 213 SER A O 1
ATOM 1681 N N . VAL A 1 214 ? 16.645 1.748 -14.113 1.00 97.38 214 VAL A N 1
ATOM 1682 C CA . VAL A 1 214 ? 16.137 0.647 -14.936 1.00 97.38 214 VAL A CA 1
ATOM 1683 C C . VAL A 1 214 ? 16.743 -0.652 -14.441 1.00 97.38 214 VAL A C 1
ATOM 1685 O O . VAL A 1 214 ? 17.957 -0.768 -14.301 1.00 97.38 214 VAL A O 1
ATOM 1688 N N . ARG A 1 215 ? 15.893 -1.652 -14.218 1.00 96.00 215 ARG A N 1
ATOM 1689 C CA . ARG A 1 215 ? 16.304 -2.996 -13.821 1.00 96.00 215 ARG A CA 1
ATOM 1690 C C . ARG A 1 215 ? 15.751 -4.027 -14.788 1.00 96.00 215 ARG A C 1
ATOM 1692 O O . ARG A 1 215 ? 14.553 -4.036 -15.064 1.00 96.00 215 ARG A O 1
ATOM 1699 N N . TRP A 1 216 ? 16.623 -4.929 -15.221 1.00 96.06 216 TRP A N 1
ATOM 1700 C CA . TRP A 1 216 ? 16.276 -6.133 -15.966 1.00 96.06 216 TRP A CA 1
ATOM 1701 C C . TRP A 1 216 ? 16.505 -7.361 -15.097 1.00 96.06 216 TRP A C 1
ATOM 1703 O O . TRP A 1 216 ? 17.477 -7.411 -14.343 1.00 96.06 216 TRP A O 1
ATOM 1713 N N . PHE A 1 217 ? 15.605 -8.336 -15.162 1.00 93.12 217 PHE A N 1
ATOM 1714 C CA . PHE A 1 217 ? 15.739 -9.572 -14.396 1.00 93.12 217 PHE A CA 1
ATOM 1715 C C . PHE A 1 217 ? 14.850 -10.680 -14.962 1.00 93.12 217 PHE A C 1
ATOM 1717 O O . PHE A 1 217 ? 13.850 -10.425 -15.626 1.00 93.12 217 PHE A O 1
ATOM 1724 N N . ILE A 1 218 ? 15.219 -11.926 -14.673 1.00 91.06 218 ILE A N 1
ATOM 1725 C CA . ILE A 1 218 ? 14.433 -13.122 -15.020 1.00 91.06 218 ILE A CA 1
ATOM 1726 C C . ILE A 1 218 ? 13.885 -13.766 -13.739 1.00 91.06 218 ILE A C 1
ATOM 1728 O O . ILE A 1 218 ? 12.719 -14.146 -13.660 1.00 91.06 218 ILE A O 1
ATOM 1732 N N . LYS A 1 219 ? 14.720 -13.843 -12.695 1.00 89.56 219 LYS A N 1
ATOM 1733 C CA . LYS A 1 219 ? 14.379 -14.443 -11.399 1.00 89.56 219 LYS A CA 1
ATOM 1734 C C . LYS A 1 219 ? 14.124 -13.371 -10.342 1.00 89.56 219 LYS A C 1
ATOM 1736 O O . LYS A 1 219 ? 14.677 -12.274 -10.408 1.00 89.56 219 LYS A O 1
ATOM 1741 N N . LEU A 1 220 ? 13.278 -13.709 -9.372 1.00 86.44 220 LEU A N 1
ATOM 1742 C CA . LEU A 1 220 ? 13.047 -12.881 -8.191 1.00 86.44 220 LEU A CA 1
ATOM 1743 C C . LEU A 1 220 ? 14.325 -12.816 -7.330 1.00 86.44 220 LEU A C 1
ATOM 1745 O O . LEU A 1 220 ? 15.078 -13.796 -7.305 1.00 86.44 220 LEU A O 1
ATOM 1749 N N . PRO A 1 221 ? 14.581 -11.694 -6.631 1.00 84.50 221 PRO A N 1
ATOM 1750 C CA . PRO A 1 221 ? 15.642 -11.636 -5.629 1.00 84.50 221 PRO A CA 1
ATOM 1751 C C . PRO A 1 221 ? 15.364 -12.653 -4.512 1.00 84.50 221 PRO A C 1
ATOM 1753 O O . PRO A 1 221 ? 14.221 -12.802 -4.088 1.00 84.50 221 PRO A O 1
ATOM 1756 N N . LYS A 1 222 ? 16.400 -13.375 -4.068 1.00 84.56 222 LYS A N 1
ATOM 1757 C CA . LYS A 1 222 ? 16.293 -14.405 -3.014 1.00 84.56 222 LYS A CA 1
ATOM 1758 C C . LYS A 1 222 ? 16.514 -13.847 -1.604 1.00 84.56 222 LYS A C 1
ATOM 1760 O O . LYS A 1 222 ? 16.181 -14.503 -0.630 1.00 84.56 222 LYS A O 1
ATOM 1765 N N . ASP A 1 223 ? 17.096 -12.659 -1.517 1.00 85.81 223 ASP A N 1
ATOM 1766 C CA . ASP A 1 223 ? 17.624 -12.001 -0.320 1.00 85.81 223 ASP A CA 1
ATOM 1767 C C . ASP A 1 223 ? 16.657 -10.977 0.292 1.00 85.81 223 ASP A C 1
ATOM 1769 O O . ASP A 1 223 ? 17.030 -10.230 1.191 1.00 85.81 223 ASP A O 1
ATOM 1773 N N . ARG A 1 224 ? 15.422 -10.884 -0.216 1.00 83.88 224 ARG A N 1
ATOM 1774 C CA . ARG A 1 224 ? 14.472 -9.840 0.183 1.00 83.88 224 ARG A CA 1
ATOM 1775 C C . ARG A 1 224 ? 13.116 -10.418 0.513 1.00 83.88 224 ARG A C 1
ATOM 1777 O O . ARG A 1 224 ? 12.650 -11.337 -0.158 1.00 83.88 224 ARG A O 1
ATOM 1784 N N . PHE A 1 225 ? 12.454 -9.809 1.492 1.00 87.25 225 PHE A N 1
ATOM 1785 C CA . PHE A 1 225 ? 11.050 -10.083 1.745 1.00 87.25 225 PHE A CA 1
ATOM 1786 C C . PHE A 1 225 ? 10.215 -9.701 0.519 1.00 87.25 225 PHE A C 1
ATOM 1788 O O . PHE A 1 225 ? 10.371 -8.613 -0.043 1.00 87.25 225 PHE A O 1
ATOM 1795 N N . VAL A 1 226 ? 9.353 -10.622 0.094 1.00 88.62 226 VAL A N 1
ATOM 1796 C CA . VAL A 1 226 ? 8.523 -10.473 -1.101 1.00 88.62 226 VAL A CA 1
ATOM 1797 C C . VAL A 1 226 ? 7.073 -10.239 -0.697 1.00 88.62 226 VAL A C 1
ATOM 1799 O O . VAL A 1 226 ? 6.478 -11.045 0.030 1.00 88.62 226 VAL A O 1
ATOM 1802 N N . ILE A 1 227 ? 6.521 -9.150 -1.227 1.00 88.12 227 ILE A N 1
ATOM 1803 C CA . ILE A 1 227 ? 5.112 -8.753 -1.152 1.00 88.12 227 ILE A CA 1
ATOM 1804 C C . ILE A 1 227 ? 4.463 -9.032 -2.516 1.00 88.12 227 ILE A C 1
ATOM 1806 O O . ILE A 1 227 ? 4.960 -8.493 -3.534 1.00 88.12 227 ILE A O 1
#

Radius of gyration: 18.96 Å; Cα contacts (8 Å, |Δi|>4): 396; chains: 1; bounding box: 38×39×53 Å